Protein AF-A0A0S8HWG0-F1 (afdb_monomer_lite)

Secondary structure (DSSP, 8-state):
---HHHHHHHHHHHHHHHHHHHHHHHHHHHHHHHHHHHHHHHHHHHHHHHH---STTSPSS----EEE---EEEEE--HHHHHHS-TTS-GGGS-EEEEEEEEEEEETTEEEEEEEEEEETTEEEEEEE--HHHHHHHHHHHHHHHHHHHTTS----SPPEEEEEGGGTEEEEEEEETTEEEEEES-GGGGGGT--TT--B-HHHHHHHHHT---

pLDDT: mean 78.38, std 14.25, range [36.72, 95.25]

Foldseek 3Di:
DPDPVVVVVVVVVVVVVVVVVVVVVVVVLVVQQVVQQVVQVVVLLVVCVVVVDHFPAFPNDRDDDKDWDDKAFEKEAELVLLLPDDLPDAVVNRIGGPQKIKTFMDDPRDGRKIWIWHQDPNHIHTDGIGDSPLVVLVVVLVVLVVVCCVVVVADFDDDWHWYAHVVLRWIWTWTDGPPWIWTATSDCVCVVLVHHHSDIDIRNRVSVSSNPPDD

Structure (mmCIF, N/CA/C/O backbone):
data_AF-A0A0S8HWG0-F1
#
_entry.id   AF-A0A0S8HWG0-F1
#
loop_
_atom_site.group_PDB
_atom_site.id
_atom_site.type_symbol
_atom_site.label_atom_id
_atom_site.label_alt_id
_atom_site.label_comp_id
_atom_site.label_asym_id
_atom_site.label_entity_id
_atom_site.label_seq_id
_atom_site.pdbx_PDB_ins_code
_atom_site.Cartn_x
_atom_site.Cartn_y
_atom_site.Cartn_z
_atom_site.occupancy
_atom_site.B_iso_or_equiv
_atom_site.auth_seq_id
_atom_site.auth_comp_id
_atom_site.auth_asym_id
_atom_site.auth_atom_id
_atom_site.pdbx_PDB_model_num
ATOM 1 N N . MET A 1 1 ? -5.002 51.630 20.262 1.00 48.75 1 MET A N 1
ATOM 2 C CA . MET A 1 1 ? -5.997 50.537 20.212 1.00 48.75 1 MET A CA 1
ATOM 3 C C . MET A 1 1 ? -6.066 50.052 18.771 1.00 48.75 1 MET A C 1
ATOM 5 O O . MET A 1 1 ? -6.586 50.782 17.938 1.00 48.75 1 MET A O 1
ATOM 9 N N . LEU A 1 2 ? -5.454 48.908 18.438 1.00 47.50 2 LEU A N 1
ATOM 10 C CA . LEU A 1 2 ? -5.664 48.305 17.117 1.00 47.50 2 LEU A CA 1
ATOM 11 C C . LEU A 1 2 ? -7.123 47.842 17.036 1.00 47.50 2 LEU A C 1
ATOM 13 O O . LEU A 1 2 ? -7.600 47.143 17.928 1.00 47.50 2 LEU A O 1
ATOM 17 N N . SER A 1 3 ? -7.829 48.303 16.005 1.00 57.00 3 SER A N 1
ATOM 18 C CA . SER A 1 3 ? -9.222 47.952 15.735 1.00 57.00 3 SER A CA 1
ATOM 19 C C . SER A 1 3 ? -9.380 46.433 15.624 1.00 57.00 3 SER A C 1
ATOM 21 O O . SER A 1 3 ? -8.566 45.759 14.997 1.00 57.00 3 SER A O 1
ATOM 23 N N . MET A 1 4 ? -10.454 45.886 16.194 1.00 62.75 4 MET A N 1
ATOM 24 C CA . MET A 1 4 ? -10.806 44.462 16.100 1.00 62.75 4 MET A CA 1
ATOM 25 C C . MET A 1 4 ? -10.811 43.951 14.644 1.00 62.75 4 MET A C 1
ATOM 27 O O . MET A 1 4 ? -10.506 42.788 14.389 1.00 62.75 4 MET A O 1
ATOM 31 N N . ALA A 1 5 ? -11.093 44.838 13.682 1.00 58.91 5 ALA A N 1
ATOM 32 C CA . ALA A 1 5 ? -11.091 44.531 12.257 1.00 58.91 5 ALA A CA 1
ATOM 33 C C . ALA A 1 5 ? -9.687 44.230 11.700 1.00 58.91 5 ALA A C 1
ATOM 35 O O . ALA A 1 5 ? -9.540 43.317 10.888 1.00 58.91 5 ALA A O 1
ATOM 36 N N . THR A 1 6 ? -8.638 44.933 12.146 1.00 62.25 6 THR A N 1
ATOM 37 C CA . THR A 1 6 ? -7.267 44.695 11.660 1.00 62.25 6 THR A CA 1
ATOM 38 C C . THR A 1 6 ? -6.718 43.356 12.147 1.00 62.25 6 THR A C 1
ATOM 40 O O . THR A 1 6 ? -6.026 42.670 11.397 1.00 62.25 6 THR A O 1
ATOM 43 N N . THR A 1 7 ? -7.079 42.925 13.357 1.00 67.25 7 THR A N 1
ATOM 44 C CA . THR A 1 7 ? -6.651 41.632 13.914 1.00 67.25 7 THR A CA 1
ATOM 45 C C . THR A 1 7 ? -7.268 40.445 13.164 1.00 67.25 7 THR A C 1
ATOM 47 O O . THR A 1 7 ? -6.583 39.458 12.898 1.00 67.25 7 THR A O 1
ATOM 50 N N . ILE A 1 8 ? -8.543 40.549 12.764 1.00 68.12 8 ILE A N 1
ATOM 51 C CA . ILE A 1 8 ? -9.255 39.495 12.019 1.00 68.12 8 ILE A CA 1
ATOM 52 C C . ILE A 1 8 ? -8.676 39.331 10.606 1.00 68.12 8 ILE A C 1
ATOM 54 O O . ILE A 1 8 ? -8.450 38.207 10.158 1.00 68.12 8 ILE A O 1
ATOM 58 N N . VAL A 1 9 ? -8.372 40.435 9.918 1.00 66.94 9 VAL A N 1
ATOM 59 C CA . VAL A 1 9 ? -7.798 40.399 8.562 1.00 66.94 9 VAL A CA 1
ATOM 60 C C . VAL A 1 9 ? -6.405 39.761 8.561 1.00 66.94 9 VAL A C 1
ATOM 62 O O . VAL A 1 9 ? -6.124 38.908 7.721 1.00 66.94 9 VAL A O 1
ATOM 65 N N . VAL A 1 10 ? -5.554 40.097 9.536 1.00 68.19 10 VAL A N 1
ATOM 66 C CA . VAL A 1 10 ? -4.218 39.491 9.673 1.00 68.19 10 VAL A CA 1
ATOM 67 C C . VAL A 1 10 ? -4.313 37.984 9.937 1.00 68.19 10 VAL A C 1
ATOM 69 O O . VAL A 1 10 ? -3.585 37.213 9.313 1.00 68.19 10 VAL A O 1
ATOM 72 N N . ALA A 1 11 ? -5.243 37.543 10.791 1.00 61.44 11 ALA A N 1
ATOM 73 C CA . ALA A 1 11 ? -5.451 36.123 11.077 1.00 61.44 11 ALA A CA 1
ATOM 74 C C . ALA A 1 11 ? -5.910 35.328 9.840 1.00 61.44 11 ALA A C 1
ATOM 76 O O . ALA A 1 11 ? -5.409 34.229 9.604 1.00 61.44 11 ALA A O 1
ATOM 77 N N . ILE A 1 12 ? -6.809 35.888 9.022 1.00 68.62 12 ILE A N 1
ATOM 78 C CA . ILE A 1 12 ? -7.283 35.254 7.779 1.00 68.62 12 ILE A CA 1
ATOM 79 C C . ILE A 1 12 ? -6.152 35.157 6.745 1.00 68.62 12 ILE A C 1
ATOM 81 O O . ILE A 1 12 ? -5.979 34.106 6.131 1.00 68.62 12 ILE A O 1
ATOM 85 N N . ILE A 1 13 ? -5.343 36.210 6.584 1.00 62.59 13 ILE A N 1
ATOM 86 C CA . ILE A 1 13 ? -4.197 36.209 5.658 1.00 62.59 13 ILE A CA 1
ATOM 87 C C . ILE A 1 13 ? -3.151 35.169 6.082 1.00 62.59 13 ILE A C 1
ATOM 89 O O . ILE A 1 13 ? -2.674 34.405 5.244 1.00 62.59 13 ILE A O 1
ATOM 93 N N . LEU A 1 14 ? -2.837 35.073 7.378 1.00 57.84 14 LEU A N 1
ATOM 94 C CA . LEU A 1 14 ? -1.947 34.037 7.915 1.00 57.84 14 LEU A CA 1
ATOM 95 C C . LEU A 1 14 ? -2.498 32.623 7.679 1.00 57.84 14 LEU A C 1
ATOM 97 O O . LEU A 1 14 ? -1.755 31.748 7.240 1.00 57.84 14 LEU A O 1
ATOM 101 N N . LEU A 1 15 ? -3.797 32.398 7.894 1.00 53.28 15 LEU A N 1
ATOM 102 C CA . LEU A 1 15 ? -4.454 31.112 7.621 1.00 53.28 15 LEU A CA 1
ATOM 103 C C . LEU A 1 15 ? -4.396 30.717 6.138 1.00 53.28 15 LEU A C 1
ATOM 105 O O . LEU A 1 15 ? -4.135 29.552 5.828 1.00 53.28 15 LEU A O 1
ATOM 109 N N . LEU A 1 16 ? -4.600 31.677 5.232 1.00 48.25 16 LEU A N 1
ATOM 110 C CA . LEU A 1 16 ? -4.520 31.469 3.784 1.00 48.25 16 LEU A CA 1
ATOM 111 C C . LEU A 1 16 ?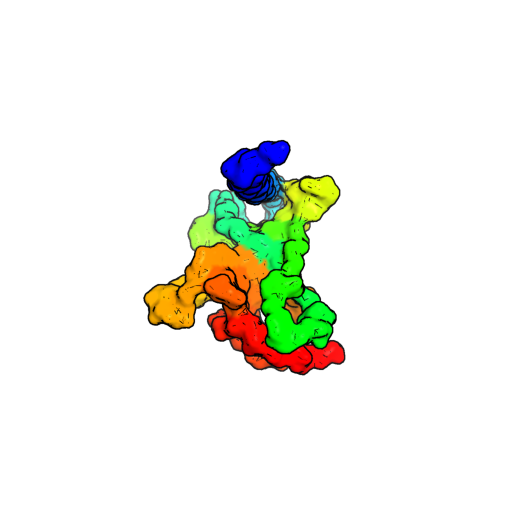 -3.085 31.189 3.319 1.00 48.25 16 LEU A C 1
ATOM 113 O O . LEU A 1 16 ? -2.871 30.303 2.490 1.00 48.25 16 LEU A O 1
ATOM 117 N N . LEU A 1 17 ? -2.096 31.894 3.872 1.00 46.50 17 LEU A N 1
ATOM 118 C CA . LEU A 1 17 ? -0.677 31.676 3.573 1.00 46.50 17 LEU A CA 1
ATOM 119 C C . LEU A 1 17 ? -0.194 30.311 4.073 1.00 46.50 17 LEU A C 1
ATOM 121 O O . LEU A 1 17 ? 0.516 29.614 3.348 1.00 46.50 17 LEU A O 1
ATOM 125 N N . VAL A 1 18 ? -0.618 29.888 5.268 1.00 53.41 18 VAL A N 1
ATOM 126 C CA . VAL A 1 18 ? -0.305 28.556 5.811 1.00 53.41 18 VAL A CA 1
ATOM 127 C C . VAL A 1 18 ? -0.946 27.456 4.964 1.00 53.41 18 VAL A C 1
ATOM 129 O O . VAL A 1 18 ? -0.258 26.506 4.595 1.00 53.41 18 VAL A O 1
ATOM 132 N N . HIS A 1 19 ? -2.219 27.600 4.579 1.00 42.72 19 HIS A N 1
ATOM 133 C CA . HIS A 1 19 ? -2.874 26.644 3.678 1.00 42.72 19 HIS A CA 1
ATOM 134 C C . HIS A 1 19 ? -2.170 26.556 2.324 1.00 42.72 19 HIS A C 1
ATOM 136 O O . HIS A 1 19 ? -1.878 25.460 1.856 1.00 42.72 19 HIS A O 1
ATOM 142 N N . SER A 1 20 ? -1.841 27.696 1.716 1.00 36.72 20 SER A N 1
ATOM 143 C CA . SER A 1 20 ? -1.195 27.734 0.399 1.00 36.72 20 SER A CA 1
ATOM 144 C C . SER A 1 20 ? 0.207 27.121 0.432 1.00 36.72 20 SER A C 1
ATOM 146 O O . SER A 1 20 ? 0.580 26.394 -0.487 1.00 36.72 20 SER A O 1
ATOM 148 N N . SER A 1 21 ? 0.955 27.348 1.517 1.00 38.16 21 SER A N 1
ATOM 149 C CA . SER A 1 21 ? 2.289 26.771 1.746 1.00 38.16 21 SER A CA 1
ATOM 150 C C . SER A 1 21 ? 2.235 25.258 1.983 1.00 38.16 21 SER A C 1
ATOM 152 O O . SER A 1 21 ? 3.083 24.518 1.490 1.00 38.16 21 SER A O 1
ATOM 154 N N . MET A 1 22 ? 1.220 24.775 2.708 1.00 38.41 22 MET A N 1
ATOM 155 C CA . MET A 1 22 ? 1.008 23.337 2.905 1.00 38.41 22 MET A CA 1
ATOM 156 C C . MET A 1 22 ? 0.583 22.636 1.613 1.00 38.41 22 MET A C 1
ATOM 158 O O . MET A 1 22 ? 1.098 21.560 1.314 1.00 38.41 22 MET A O 1
ATOM 162 N N . LEU A 1 23 ? -0.302 23.251 0.821 1.00 42.03 23 LEU A N 1
ATOM 163 C CA . LEU A 1 23 ? -0.700 22.722 -0.484 1.00 42.03 23 LEU A CA 1
ATOM 164 C C . LEU A 1 23 ? 0.487 22.656 -1.451 1.00 42.03 23 LEU A C 1
ATOM 166 O O . LEU A 1 23 ? 0.713 21.600 -2.037 1.00 42.03 23 LEU A O 1
ATOM 170 N N . THR A 1 24 ? 1.281 23.728 -1.559 1.00 43.25 24 THR A N 1
ATOM 171 C CA . THR A 1 24 ? 2.472 23.751 -2.429 1.00 43.25 24 THR A CA 1
ATOM 172 C C . THR A 1 24 ? 3.517 22.723 -2.004 1.00 43.25 24 THR A C 1
ATOM 174 O O . THR A 1 24 ? 3.967 21.951 -2.846 1.00 43.25 24 THR A O 1
ATOM 177 N N . ALA A 1 25 ? 3.844 22.624 -0.711 1.00 48.44 25 ALA A N 1
ATOM 178 C CA . ALA A 1 25 ? 4.802 21.633 -0.211 1.00 48.44 25 ALA A CA 1
ATOM 179 C C . ALA A 1 25 ? 4.367 20.182 -0.486 1.00 48.44 25 ALA A C 1
ATOM 181 O O . ALA A 1 25 ? 5.204 19.312 -0.737 1.00 48.44 25 ALA A O 1
ATOM 182 N N . GLN A 1 26 ? 3.061 19.908 -0.455 1.00 52.12 26 GLN A N 1
ATOM 183 C CA . GLN A 1 26 ? 2.523 18.570 -0.675 1.00 52.12 26 GLN A CA 1
ATOM 184 C C . GLN A 1 26 ? 2.492 18.177 -2.161 1.00 52.12 26 GLN A C 1
ATOM 186 O O . GLN A 1 26 ? 2.745 17.011 -2.467 1.00 52.12 26 GLN A O 1
ATOM 191 N N . THR A 1 27 ? 2.277 19.131 -3.077 1.00 57.56 27 THR A N 1
ATOM 192 C CA . THR A 1 27 ? 2.475 18.923 -4.526 1.00 57.56 27 THR A CA 1
ATOM 193 C C . THR A 1 27 ? 3.942 18.669 -4.875 1.00 57.56 27 THR A C 1
ATOM 195 O O . THR A 1 27 ? 4.235 17.679 -5.538 1.00 57.56 27 THR A O 1
ATOM 198 N N . THR A 1 28 ? 4.885 19.446 -4.329 1.00 61.97 28 THR A N 1
ATOM 199 C CA . THR A 1 28 ? 6.317 19.290 -4.644 1.00 61.97 28 THR A CA 1
ATOM 200 C C . THR A 1 28 ? 6.864 17.921 -4.232 1.00 61.97 28 THR A C 1
ATOM 202 O O . THR A 1 28 ? 7.640 17.314 -4.963 1.00 61.97 28 THR A O 1
ATOM 205 N N . ILE A 1 29 ? 6.436 17.381 -3.084 1.00 65.00 29 ILE A N 1
ATOM 206 C CA . ILE A 1 29 ? 6.888 16.060 -2.614 1.00 65.00 29 ILE A CA 1
ATOM 207 C C . ILE A 1 29 ? 6.396 14.930 -3.530 1.00 65.00 29 ILE A C 1
ATOM 209 O O . ILE A 1 29 ? 7.128 13.962 -3.748 1.00 65.00 29 ILE A O 1
ATOM 213 N N . ALA A 1 30 ? 5.166 15.031 -4.040 1.00 69.44 30 ALA A N 1
ATOM 214 C CA . ALA A 1 30 ? 4.614 14.036 -4.954 1.00 69.44 30 ALA A CA 1
ATOM 215 C C . ALA A 1 30 ? 5.355 14.055 -6.300 1.00 69.44 30 ALA A C 1
ATOM 217 O O . ALA A 1 30 ? 5.706 12.990 -6.810 1.00 69.44 30 ALA A O 1
ATOM 218 N N . ASP A 1 31 ? 5.669 15.248 -6.806 1.00 81.88 31 ASP A N 1
ATOM 219 C CA . ASP A 1 31 ? 6.395 15.438 -8.063 1.00 81.88 31 ASP A CA 1
ATOM 220 C C . ASP A 1 31 ? 7.856 14.975 -7.956 1.00 81.88 31 ASP A C 1
ATOM 222 O O . ASP A 1 31 ? 8.344 14.246 -8.819 1.00 81.88 31 ASP A O 1
ATOM 226 N N . GLU A 1 32 ? 8.551 15.299 -6.859 1.00 86.25 32 GLU A N 1
ATOM 227 C CA . GLU A 1 32 ? 9.924 14.833 -6.615 1.00 86.25 32 GLU A CA 1
ATOM 228 C C . GLU A 1 32 ? 10.011 13.305 -6.514 1.00 86.25 32 GLU A C 1
ATOM 230 O O . GLU A 1 32 ? 10.940 12.684 -7.040 1.00 86.25 32 GLU A O 1
ATOM 235 N N . ALA A 1 33 ? 9.054 12.682 -5.824 1.00 86.81 33 ALA A N 1
ATOM 236 C CA . ALA A 1 33 ? 9.020 11.235 -5.684 1.00 86.81 33 ALA A CA 1
ATOM 237 C C . ALA A 1 33 ? 8.640 10.537 -6.997 1.00 86.81 33 ALA A C 1
ATOM 239 O O . ALA A 1 33 ? 9.193 9.475 -7.286 1.00 86.81 33 ALA A O 1
ATOM 240 N N . MET A 1 34 ? 7.748 11.133 -7.799 1.00 90.19 34 MET A N 1
ATOM 241 C CA . MET A 1 34 ? 7.421 10.656 -9.146 1.00 90.19 34 MET A CA 1
ATOM 242 C C . MET A 1 34 ? 8.644 10.726 -10.060 1.00 90.19 34 MET A C 1
ATOM 244 O O . MET A 1 34 ? 9.012 9.728 -10.671 1.00 90.19 34 MET A O 1
ATOM 248 N N . HIS A 1 35 ? 9.348 11.857 -10.073 1.00 91.25 35 HIS A N 1
ATOM 249 C CA . HIS A 1 35 ? 10.562 12.018 -10.866 1.00 91.25 35 HIS A CA 1
ATOM 250 C C . HIS A 1 35 ? 11.651 11.005 -10.469 1.00 91.25 35 HIS A C 1
ATOM 252 O O . HIS A 1 35 ? 12.269 10.358 -11.317 1.00 91.25 35 HIS A O 1
ATOM 258 N N . ALA A 1 36 ? 11.851 10.789 -9.164 1.00 92.75 36 ALA A N 1
ATOM 259 C CA . ALA A 1 36 ? 12.757 9.752 -8.676 1.00 92.75 36 ALA A CA 1
ATOM 260 C C . ALA A 1 36 ? 12.312 8.337 -9.093 1.00 92.75 36 ALA A C 1
ATOM 262 O O . ALA A 1 36 ? 13.165 7.481 -9.344 1.00 92.75 36 ALA A O 1
ATOM 263 N N . ALA A 1 37 ? 11.001 8.088 -9.175 1.00 93.19 37 ALA A N 1
ATOM 264 C CA . ALA A 1 37 ? 10.445 6.825 -9.642 1.00 93.19 37 ALA A CA 1
ATOM 265 C C . ALA A 1 37 ? 10.714 6.587 -11.128 1.00 93.19 37 ALA A C 1
ATOM 267 O O . ALA A 1 37 ? 11.134 5.492 -11.492 1.00 93.19 37 ALA A O 1
ATOM 268 N N . GLU A 1 38 ? 10.540 7.601 -11.973 1.00 93.62 38 GLU A N 1
ATOM 269 C CA . GLU A 1 38 ? 10.827 7.525 -13.410 1.00 93.62 38 GLU A CA 1
ATOM 270 C C . GLU A 1 38 ? 12.305 7.214 -13.669 1.00 93.62 38 GLU A C 1
ATOM 272 O O . GLU A 1 38 ? 12.626 6.294 -14.425 1.00 93.62 38 GLU A O 1
ATOM 277 N N . ILE A 1 39 ? 13.211 7.915 -12.976 1.00 92.06 39 ILE A N 1
ATOM 278 C CA . ILE A 1 39 ? 14.658 7.665 -13.064 1.00 92.06 39 ILE A CA 1
ATOM 279 C C . ILE A 1 39 ? 14.989 6.238 -12.614 1.00 92.06 39 ILE A C 1
ATOM 281 O O . ILE A 1 39 ? 15.730 5.526 -13.295 1.00 92.06 39 ILE A O 1
ATOM 285 N N . ALA A 1 40 ? 14.449 5.808 -11.469 1.00 91.31 40 ALA A N 1
ATOM 286 C CA . ALA A 1 40 ? 14.693 4.467 -10.948 1.00 91.31 40 ALA A CA 1
ATOM 287 C C . ALA A 1 40 ? 14.162 3.392 -11.906 1.00 91.31 40 ALA A C 1
ATOM 289 O O . ALA A 1 40 ? 14.868 2.426 -12.191 1.00 91.31 40 ALA A O 1
ATOM 290 N N . LEU A 1 41 ? 12.957 3.574 -12.450 1.00 90.69 41 LEU A N 1
ATOM 291 C CA . LEU A 1 41 ? 12.360 2.655 -13.413 1.00 90.69 41 LEU A CA 1
ATOM 292 C C . LEU A 1 41 ? 13.220 2.532 -14.674 1.00 90.69 41 LEU A C 1
ATOM 294 O O . LEU A 1 41 ? 13.530 1.416 -15.088 1.00 90.69 41 LEU A O 1
ATOM 298 N N . ALA A 1 42 ? 13.662 3.656 -15.244 1.00 89.06 42 ALA A N 1
ATOM 299 C CA . ALA A 1 42 ? 14.542 3.667 -16.411 1.00 89.06 42 ALA A CA 1
ATOM 300 C C . ALA A 1 42 ? 15.862 2.928 -16.139 1.00 89.06 42 ALA A C 1
ATOM 302 O O . ALA A 1 42 ? 16.315 2.131 -16.966 1.00 89.06 42 ALA A O 1
ATOM 303 N N . TYR A 1 43 ? 16.449 3.135 -14.956 1.00 87.75 43 TYR A N 1
ATOM 304 C CA . TYR A 1 43 ? 17.647 2.418 -14.524 1.00 87.75 43 TYR A CA 1
ATOM 305 C C . TYR A 1 43 ? 17.414 0.903 -14.432 1.00 87.75 43 TYR A C 1
ATOM 307 O O . TYR A 1 43 ? 18.190 0.130 -14.996 1.00 87.75 43 TYR A O 1
ATOM 315 N N . TYR A 1 44 ? 16.330 0.458 -13.790 1.00 84.75 44 TYR A N 1
ATOM 316 C CA . TYR A 1 44 ? 16.024 -0.971 -13.660 1.00 84.75 44 TYR A CA 1
ATOM 317 C C . TYR A 1 44 ? 15.685 -1.634 -14.998 1.00 84.75 44 TYR A C 1
ATOM 319 O O . TYR A 1 44 ? 16.083 -2.777 -15.229 1.00 84.75 44 TYR A O 1
ATOM 327 N N . VAL A 1 45 ? 15.009 -0.926 -15.908 1.00 83.88 45 VAL A N 1
ATOM 328 C CA . VAL A 1 45 ? 14.767 -1.392 -17.286 1.00 83.88 45 VAL A CA 1
ATOM 329 C C . VAL A 1 45 ? 16.075 -1.620 -18.013 1.00 83.88 45 VAL A C 1
ATOM 331 O O . VAL A 1 45 ? 16.262 -2.678 -18.614 1.00 83.88 45 VAL A O 1
ATOM 334 N N . LYS A 1 46 ? 16.976 -0.636 -17.956 1.00 84.06 46 LYS A N 1
ATOM 335 C CA . LYS A 1 46 ? 18.294 -0.728 -18.579 1.00 84.06 46 LYS A CA 1
ATOM 336 C C . LYS A 1 46 ? 19.066 -1.923 -18.019 1.00 84.06 46 LYS A C 1
ATOM 338 O O . LYS A 1 46 ? 19.493 -2.773 -18.792 1.00 84.06 46 LYS A O 1
ATOM 343 N N . LEU A 1 47 ? 19.132 -2.048 -16.692 1.00 81.81 47 LEU A N 1
ATOM 344 C CA . LEU A 1 47 ? 19.813 -3.156 -16.021 1.00 81.81 47 LEU A CA 1
ATOM 345 C C . LEU A 1 47 ? 19.222 -4.522 -16.405 1.00 81.81 47 LEU A C 1
ATOM 347 O O . LEU A 1 47 ? 19.966 -5.456 -16.685 1.00 81.81 47 LEU A O 1
ATOM 351 N N . THR A 1 48 ? 17.893 -4.644 -16.464 1.00 77.00 48 THR A N 1
ATOM 352 C CA . THR A 1 48 ? 17.216 -5.895 -16.855 1.00 77.00 48 THR A CA 1
ATOM 353 C C . THR A 1 48 ? 17.515 -6.259 -18.312 1.00 77.00 48 THR A C 1
ATOM 355 O O . THR A 1 48 ? 17.735 -7.428 -18.618 1.00 77.00 48 THR A O 1
ATOM 358 N N . LYS A 1 49 ? 17.558 -5.270 -19.217 1.00 78.06 49 LYS A N 1
ATOM 359 C CA . LYS A 1 49 ? 17.913 -5.477 -20.632 1.00 78.06 49 LYS A CA 1
ATOM 360 C C . LYS A 1 49 ? 19.377 -5.889 -20.809 1.00 78.06 49 LYS A C 1
ATOM 362 O O . LYS A 1 49 ? 19.654 -6.753 -21.630 1.00 78.06 49 LYS A O 1
ATOM 367 N N . GLU A 1 50 ? 20.291 -5.294 -20.044 1.00 80.88 50 GLU A N 1
ATOM 368 C CA . GLU A 1 50 ? 21.734 -5.569 -20.126 1.00 80.88 50 GLU A CA 1
ATOM 369 C C . GLU A 1 50 ? 22.123 -6.904 -19.482 1.00 80.88 50 GLU A C 1
ATOM 371 O O . GLU A 1 50 ? 22.984 -7.611 -19.997 1.00 80.88 50 GLU A O 1
ATOM 376 N N . THR A 1 51 ? 21.491 -7.263 -18.363 1.00 75.44 51 THR A N 1
ATOM 377 C CA . THR A 1 51 ? 21.849 -8.467 -17.590 1.00 75.44 51 THR A CA 1
ATOM 378 C C . THR A 1 51 ? 20.989 -9.683 -17.923 1.00 75.44 51 THR A C 1
ATOM 380 O O . THR A 1 51 ? 21.340 -10.800 -17.552 1.00 75.44 51 THR A O 1
ATOM 383 N N . GLY A 1 52 ? 19.833 -9.491 -18.568 1.00 62.12 52 GLY A N 1
ATOM 384 C CA . GLY A 1 52 ? 18.855 -10.549 -18.833 1.00 62.12 52 GLY A CA 1
ATOM 385 C C . GLY A 1 52 ? 18.205 -11.141 -17.575 1.00 62.12 52 GLY A C 1
ATOM 386 O O . GLY A 1 52 ? 17.346 -12.014 -17.693 1.00 62.12 52 GLY A O 1
ATOM 387 N N . MET A 1 53 ? 18.586 -10.683 -16.377 1.00 60.38 53 MET A N 1
ATOM 388 C CA . MET A 1 53 ? 18.012 -11.124 -15.113 1.00 60.38 53 MET A CA 1
ATOM 389 C C . MET A 1 53 ? 16.788 -10.259 -14.804 1.00 60.38 53 MET A C 1
ATOM 391 O O . MET A 1 53 ? 16.934 -9.063 -14.543 1.00 60.38 53 MET A O 1
ATOM 395 N N . PRO A 1 54 ? 15.571 -10.832 -14.806 1.00 61.81 54 PRO A N 1
ATOM 396 C CA . PRO A 1 54 ? 14.410 -10.131 -14.291 1.00 61.81 54 PRO A CA 1
ATOM 397 C C . PRO A 1 54 ? 14.663 -9.822 -12.815 1.00 61.81 54 PRO A C 1
ATOM 399 O O . PRO A 1 54 ? 15.159 -10.684 -12.084 1.00 61.81 54 PRO A O 1
ATOM 402 N N . ALA A 1 55 ? 14.287 -8.630 -12.351 1.00 59.09 55 ALA A N 1
ATOM 403 C CA . ALA A 1 55 ? 14.237 -8.362 -10.917 1.00 59.09 55 ALA A CA 1
ATOM 404 C C . ALA A 1 55 ? 13.431 -9.478 -10.231 1.00 59.09 55 ALA A C 1
ATOM 406 O O . ALA A 1 55 ? 12.386 -9.870 -10.766 1.00 59.09 55 ALA A O 1
ATOM 407 N N . GLU A 1 56 ? 13.933 -10.036 -9.122 1.00 48.22 56 GLU A N 1
ATOM 408 C CA . GLU A 1 56 ? 13.374 -11.235 -8.481 1.00 48.22 56 GLU A CA 1
ATOM 409 C C . GLU A 1 56 ? 11.834 -11.213 -8.483 1.00 48.22 56 GLU A C 1
ATOM 411 O O . GLU A 1 56 ? 11.201 -10.255 -8.042 1.00 48.22 56 GLU A O 1
ATOM 416 N N . GLN A 1 57 ? 11.215 -12.273 -9.018 1.00 49.91 57 GLN A N 1
ATOM 417 C CA . GLN A 1 57 ? 9.754 -12.455 -9.098 1.00 49.91 57 GLN A CA 1
ATOM 418 C C . GLN A 1 57 ? 8.972 -11.499 -10.033 1.00 49.91 57 GLN A C 1
ATOM 420 O O . GLN A 1 57 ? 7.736 -11.457 -9.960 1.00 49.91 57 GLN A O 1
ATOM 425 N N . SER A 1 58 ? 9.631 -10.758 -10.929 1.00 53.12 58 SER A N 1
ATOM 426 C CA . SER A 1 58 ? 8.963 -10.207 -12.123 1.00 53.12 58 SER A CA 1
ATOM 427 C C . SER A 1 58 ? 8.598 -11.340 -13.097 1.00 53.12 58 SER A C 1
ATOM 429 O O . SER A 1 58 ? 9.216 -12.412 -13.081 1.00 53.12 58 SER A O 1
ATOM 431 N N . LYS A 1 59 ? 7.533 -11.176 -13.900 1.00 53.62 59 LYS A N 1
ATOM 432 C CA . LYS A 1 59 ? 7.156 -12.212 -14.884 1.00 53.62 59 LYS A CA 1
ATOM 433 C C . LYS A 1 59 ? 8.346 -12.445 -15.826 1.00 53.62 59 LYS A C 1
ATOM 435 O O . LYS A 1 59 ? 8.877 -11.485 -16.380 1.00 53.62 59 LYS A O 1
ATOM 440 N N . LYS A 1 60 ? 8.736 -13.716 -16.013 1.00 52.03 60 LYS A N 1
ATOM 441 C CA . LYS A 1 60 ? 9.716 -14.119 -17.034 1.00 52.03 60 LYS A CA 1
ATOM 442 C C . LYS A 1 60 ? 9.213 -13.642 -18.401 1.00 52.03 60 LYS A C 1
ATOM 444 O O . LYS A 1 60 ? 8.116 -14.023 -18.801 1.00 52.03 60 LYS A O 1
ATOM 449 N N . GLY A 1 61 ? 9.993 -12.816 -19.091 1.00 53.41 61 GLY A N 1
ATOM 450 C CA . GLY A 1 61 ? 9.640 -12.269 -20.399 1.00 53.41 61 GLY A CA 1
ATOM 451 C C . GLY A 1 61 ? 10.524 -11.086 -20.783 1.00 53.41 61 GLY A C 1
ATOM 452 O O . GLY A 1 61 ? 11.221 -10.526 -19.937 1.00 53.41 61 GLY A O 1
ATOM 453 N N . ALA A 1 62 ? 10.509 -10.720 -22.064 1.00 56.88 62 ALA A N 1
ATOM 454 C CA . ALA A 1 62 ? 11.188 -9.523 -22.542 1.00 56.88 62 ALA A CA 1
ATOM 455 C C . ALA A 1 62 ? 10.582 -8.264 -21.896 1.00 56.88 62 ALA A C 1
ATOM 457 O O . ALA A 1 62 ? 9.370 -8.173 -21.688 1.00 56.88 62 ALA A O 1
ATOM 458 N N . VAL A 1 63 ? 11.421 -7.271 -21.599 1.00 62.53 63 VAL A N 1
ATOM 459 C CA . VAL A 1 63 ? 10.954 -5.964 -21.125 1.00 62.53 63 VAL A CA 1
ATOM 460 C C . VAL A 1 63 ? 10.327 -5.202 -22.302 1.00 62.53 63 VAL A C 1
ATOM 462 O O . VAL A 1 63 ? 11.043 -4.561 -23.068 1.00 62.53 63 VAL A O 1
ATOM 465 N N . GLY A 1 64 ? 9.005 -5.315 -22.465 1.00 67.81 64 GLY A N 1
ATOM 466 C CA . GLY A 1 64 ? 8.172 -4.448 -23.312 1.00 67.81 64 GLY A CA 1
ATOM 467 C C . GLY A 1 64 ? 7.869 -3.091 -22.663 1.00 67.81 64 GLY A C 1
ATOM 468 O O . GLY A 1 64 ? 8.548 -2.699 -21.714 1.00 67.81 64 GLY A O 1
ATOM 469 N N . ASP A 1 65 ? 6.837 -2.395 -23.144 1.00 79.12 65 ASP A N 1
ATOM 470 C CA . ASP A 1 65 ? 6.441 -1.080 -22.626 1.00 79.12 65 ASP A CA 1
ATOM 471 C C . ASP A 1 65 ? 5.945 -1.187 -21.183 1.00 79.12 65 ASP A C 1
ATOM 473 O O . ASP A 1 65 ? 4.910 -1.801 -20.903 1.00 79.12 65 ASP A O 1
ATOM 477 N N . ILE A 1 66 ? 6.706 -0.599 -20.257 1.00 85.62 66 ILE A N 1
ATOM 478 C CA . ILE A 1 66 ? 6.356 -0.568 -18.840 1.00 85.62 66 ILE A CA 1
ATOM 479 C C . ILE A 1 66 ? 5.988 0.837 -18.380 1.00 85.62 66 ILE A C 1
ATOM 481 O O . ILE A 1 66 ? 6.551 1.825 -18.847 1.00 85.62 66 ILE A O 1
ATOM 485 N N . GLN A 1 67 ? 5.048 0.921 -17.441 1.00 90.00 67 GLN A N 1
ATOM 486 C CA . GLN A 1 67 ? 4.503 2.186 -16.954 1.00 90.00 67 GLN A CA 1
ATOM 487 C C . GLN A 1 67 ? 4.346 2.170 -15.433 1.00 90.00 67 GLN A C 1
ATOM 489 O O . GLN A 1 67 ? 3.971 1.153 -14.840 1.00 90.00 67 GLN A O 1
ATOM 494 N N . LEU A 1 68 ? 4.613 3.312 -14.795 1.00 91.12 68 LEU A N 1
ATOM 495 C CA . LEU A 1 68 ? 4.271 3.522 -13.390 1.00 91.12 68 LEU A CA 1
ATOM 496 C C . LEU A 1 68 ? 2.754 3.647 -13.261 1.00 91.12 68 LEU A C 1
ATOM 498 O O . LEU A 1 68 ? 2.115 4.436 -13.953 1.00 91.12 68 LEU A O 1
ATOM 502 N N . GLY A 1 69 ? 2.168 2.867 -12.361 1.00 89.38 69 GLY A N 1
ATOM 503 C CA . GLY A 1 69 ? 0.787 3.054 -11.950 1.00 89.38 69 GLY A CA 1
ATOM 504 C C . GLY A 1 69 ? 0.654 4.122 -10.865 1.00 89.38 69 GLY A C 1
ATOM 505 O O . GLY A 1 69 ? 1.607 4.808 -10.498 1.00 89.38 69 GLY A O 1
ATOM 506 N N . LYS A 1 70 ? -0.557 4.231 -10.309 1.00 86.75 70 LYS A N 1
ATOM 507 C CA . LYS A 1 70 ? -0.866 5.182 -9.233 1.00 86.75 70 LYS A CA 1
ATOM 508 C C . LYS A 1 70 ? 0.098 5.005 -8.037 1.00 86.75 70 LYS A C 1
ATOM 510 O O . LYS A 1 70 ? 0.225 3.874 -7.564 1.00 86.75 70 LYS A O 1
ATOM 515 N N . PRO A 1 71 ? 0.708 6.083 -7.507 1.00 88.81 71 PRO A N 1
ATOM 516 C CA . PRO A 1 71 ? 1.527 6.016 -6.301 1.00 88.81 71 PRO A CA 1
ATOM 517 C C . PRO A 1 71 ? 0.690 5.738 -5.052 1.00 88.81 71 PRO A C 1
ATOM 519 O O . PRO A 1 71 ? -0.420 6.255 -4.898 1.00 88.81 71 PRO A O 1
ATOM 522 N N . TYR A 1 72 ? 1.274 4.993 -4.118 1.00 88.25 72 TYR A N 1
ATOM 523 C CA . TYR A 1 72 ? 0.729 4.753 -2.789 1.00 88.25 72 TYR A CA 1
ATOM 524 C C . TYR A 1 72 ? 1.725 5.215 -1.734 1.00 88.25 72 TYR A C 1
ATOM 526 O O . TYR A 1 72 ? 2.869 4.757 -1.692 1.00 88.25 72 TYR A O 1
ATOM 534 N N . LYS A 1 73 ? 1.274 6.098 -0.843 1.00 90.19 73 LYS A N 1
ATOM 535 C CA . LYS A 1 73 ? 2.041 6.446 0.351 1.00 90.19 73 LYS A CA 1
ATOM 536 C C . LYS A 1 73 ? 2.037 5.259 1.308 1.00 90.19 73 LYS A C 1
ATOM 538 O O . LYS A 1 73 ? 0.978 4.685 1.571 1.00 90.19 73 LYS A O 1
ATOM 543 N N . VAL A 1 74 ? 3.209 4.914 1.832 1.00 91.50 74 VAL A N 1
ATOM 544 C CA . VAL A 1 74 ? 3.339 3.889 2.866 1.00 91.50 74 VAL A CA 1
ATOM 545 C C . VAL A 1 74 ? 3.349 4.558 4.234 1.00 91.50 74 VAL A C 1
ATOM 547 O O . VAL A 1 74 ? 4.175 5.425 4.521 1.00 91.50 74 VAL A O 1
ATOM 550 N N . LEU A 1 75 ? 2.422 4.136 5.079 1.00 92.81 75 LEU A N 1
ATOM 551 C CA . LEU A 1 75 ? 2.323 4.492 6.484 1.00 92.81 75 LEU A CA 1
ATOM 552 C C . LEU A 1 75 ? 2.744 3.295 7.331 1.00 92.81 75 LEU A C 1
ATOM 554 O O . LEU A 1 75 ? 2.679 2.148 6.882 1.00 92.81 75 LEU A O 1
ATOM 558 N N . THR A 1 76 ? 3.157 3.550 8.563 1.00 93.25 76 THR A N 1
ATOM 559 C CA . THR A 1 76 ? 3.498 2.504 9.526 1.00 93.25 76 THR A CA 1
ATOM 560 C C . THR A 1 76 ? 2.696 2.677 10.806 1.00 93.25 76 THR A C 1
ATOM 562 O O . THR A 1 76 ? 2.417 3.799 11.214 1.00 93.25 76 THR A O 1
ATOM 565 N N . LEU A 1 77 ? 2.341 1.561 11.430 1.00 91.62 77 LEU A N 1
ATOM 566 C CA . LEU A 1 77 ? 1.749 1.498 12.761 1.00 91.62 77 LEU A CA 1
ATOM 567 C C . LEU A 1 77 ? 2.555 0.504 13.587 1.00 91.62 77 LEU A C 1
ATOM 569 O O . LEU A 1 77 ? 2.694 -0.646 13.164 1.00 91.62 77 LEU A O 1
ATOM 573 N N . SER A 1 78 ? 3.057 0.933 14.743 1.00 90.38 78 SER A N 1
ATOM 574 C CA . SER A 1 78 ? 3.685 0.017 15.689 1.00 90.38 78 SER A CA 1
ATOM 575 C C . SER A 1 78 ? 2.646 -0.665 16.575 1.00 90.38 78 SER A C 1
ATOM 577 O O . SER A 1 78 ? 1.685 -0.045 17.040 1.00 90.38 78 SER A O 1
ATOM 579 N N . LEU A 1 79 ? 2.874 -1.944 16.877 1.00 87.56 79 LEU A N 1
ATOM 580 C CA . LEU A 1 79 ? 2.098 -2.654 17.896 1.00 87.56 79 LEU A CA 1
ATOM 581 C C . LEU A 1 79 ? 2.307 -2.081 19.299 1.00 87.56 79 LEU A C 1
ATOM 583 O O . LEU A 1 79 ? 1.420 -2.199 20.138 1.00 87.56 79 LEU A O 1
ATOM 587 N N . GLU A 1 80 ? 3.460 -1.472 19.570 1.00 87.75 80 GLU A N 1
ATOM 588 C CA . GLU A 1 80 ? 3.742 -0.824 20.854 1.00 87.75 80 GLU A CA 1
ATOM 589 C C . GLU A 1 80 ? 2.863 0.402 21.092 1.00 87.75 80 GLU A C 1
ATOM 591 O O . GLU A 1 80 ? 2.226 0.546 22.137 1.00 87.75 80 GLU A O 1
ATOM 596 N N . GLU A 1 81 ? 2.781 1.259 20.080 1.00 88.31 81 GLU A N 1
ATOM 597 C CA . GLU A 1 81 ? 1.944 2.456 20.102 1.00 88.31 81 GLU A CA 1
ATOM 598 C C . GLU A 1 81 ? 0.469 2.069 20.167 1.00 88.31 81 GLU A C 1
ATOM 600 O O . GLU A 1 81 ? -0.313 2.676 20.894 1.00 88.31 81 GLU A O 1
ATOM 605 N N . LEU A 1 82 ? 0.090 0.995 19.470 1.00 85.75 82 LEU A N 1
ATOM 606 C CA . LEU A 1 82 ? -1.260 0.458 19.554 1.00 85.75 82 LEU A CA 1
ATOM 607 C C . LEU A 1 82 ? -1.601 -0.070 20.954 1.00 85.75 82 LEU A C 1
ATOM 609 O O . LEU A 1 82 ? -2.734 0.101 21.397 1.00 85.75 82 LEU A O 1
ATOM 613 N N . ALA A 1 83 ? -0.648 -0.713 21.634 1.00 83.31 83 ALA A N 1
ATOM 614 C CA . ALA A 1 83 ? -0.845 -1.289 22.964 1.00 83.31 83 ALA A CA 1
ATOM 615 C C . ALA A 1 83 ? -0.949 -0.224 24.066 1.00 83.31 83 ALA A C 1
ATOM 617 O O . ALA A 1 83 ? -1.649 -0.429 25.054 1.00 83.31 83 ALA A O 1
ATOM 618 N N . THR A 1 84 ? -0.263 0.906 23.896 1.00 85.44 84 THR A N 1
ATOM 619 C CA . THR A 1 84 ? -0.290 2.036 24.839 1.00 85.44 84 THR A CA 1
ATOM 620 C C . THR A 1 84 ? -1.402 3.045 24.535 1.00 85.44 84 THR A C 1
ATOM 622 O O . THR A 1 84 ? -1.763 3.844 25.400 1.00 85.44 84 THR A O 1
ATOM 625 N N . ALA A 1 85 ? -1.988 2.998 23.334 1.00 82.69 85 ALA A N 1
ATOM 626 C CA . ALA A 1 85 ? -3.112 3.841 22.949 1.00 82.69 85 ALA A CA 1
ATOM 627 C C . ALA A 1 85 ? -4.369 3.537 23.780 1.00 82.69 85 ALA A C 1
ATOM 629 O O . ALA A 1 85 ? -4.773 2.385 23.954 1.00 82.69 85 ALA A O 1
ATOM 630 N N . THR A 1 86 ? -5.057 4.586 24.229 1.00 81.38 86 THR A N 1
ATOM 631 C CA . THR A 1 86 ? -6.349 4.427 24.899 1.00 81.38 86 THR A CA 1
ATOM 632 C C . THR A 1 86 ? -7.428 4.026 23.889 1.00 81.38 86 THR A C 1
ATOM 634 O O . THR A 1 86 ? -7.277 4.161 22.669 1.00 81.38 86 THR A O 1
ATOM 637 N N . ILE A 1 87 ? -8.575 3.560 24.392 1.00 72.19 87 ILE A N 1
ATOM 638 C CA . ILE A 1 87 ? -9.704 3.166 23.536 1.00 72.19 87 ILE A CA 1
ATOM 639 C C . ILE A 1 87 ? -10.287 4.337 22.725 1.00 72.19 87 ILE A C 1
ATOM 641 O O . ILE A 1 87 ? -10.975 4.114 21.729 1.00 72.19 87 ILE A O 1
ATOM 645 N N . THR A 1 88 ? -10.016 5.578 23.143 1.00 79.06 88 THR A N 1
ATOM 646 C CA . THR A 1 88 ? -10.473 6.802 22.476 1.00 79.06 88 THR A CA 1
ATOM 647 C C . THR A 1 88 ? -9.478 7.346 21.455 1.00 79.06 88 THR A C 1
ATOM 649 O O . THR A 1 88 ? -9.886 8.129 20.601 1.00 79.06 88 THR A O 1
ATOM 652 N N . THR A 1 89 ? -8.207 6.932 21.491 1.00 82.81 89 THR A N 1
ATOM 653 C CA . THR A 1 89 ? -7.209 7.326 20.486 1.00 82.81 89 THR A CA 1
ATOM 654 C C . THR A 1 89 ? -7.657 6.848 19.103 1.00 82.81 89 THR A C 1
ATOM 656 O O . THR A 1 89 ? -8.017 5.677 18.942 1.00 82.81 89 THR A O 1
ATOM 659 N N . SER A 1 90 ? -7.614 7.696 18.077 1.00 80.50 90 SER A N 1
ATOM 660 C CA . SER A 1 90 ? -7.856 7.250 16.699 1.00 80.50 90 SER A CA 1
ATOM 661 C C . SER A 1 90 ? -6.621 6.522 16.160 1.00 80.50 90 SER A C 1
ATOM 663 O O . SER A 1 90 ? -5.502 6.815 16.572 1.00 80.50 90 SER A O 1
ATOM 665 N N . ILE A 1 91 ? -6.772 5.569 15.229 1.00 82.44 91 ILE A N 1
ATOM 666 C CA . ILE A 1 91 ? -5.583 4.997 14.561 1.00 82.44 91 ILE A CA 1
ATOM 667 C C . ILE A 1 91 ? -4.839 6.084 13.776 1.00 82.44 91 ILE A C 1
ATOM 669 O O . ILE A 1 91 ? -3.616 6.053 13.717 1.00 82.44 91 ILE A O 1
ATOM 673 N N . SER A 1 92 ? -5.553 7.075 13.230 1.00 81.75 92 SER A N 1
ATOM 674 C CA . SER A 1 92 ? -4.937 8.197 12.509 1.00 81.75 92 SER A CA 1
ATOM 675 C C . SER A 1 92 ? -3.883 8.955 13.312 1.00 81.75 92 SER A C 1
ATOM 677 O O . SER A 1 92 ? -3.029 9.595 12.711 1.00 81.75 92 SER A O 1
ATOM 679 N N . ASP A 1 93 ? -3.953 8.887 14.640 1.00 83.81 93 ASP A N 1
ATOM 680 C CA . ASP A 1 93 ? -3.101 9.665 15.541 1.00 83.81 93 ASP A CA 1
ATOM 681 C C . ASP A 1 93 ? -1.804 8.921 15.891 1.00 83.81 93 ASP A C 1
ATOM 683 O O . ASP A 1 93 ? -0.880 9.511 16.438 1.00 83.81 93 ASP A O 1
ATOM 687 N N . ILE A 1 94 ? -1.741 7.623 15.579 1.00 87.31 94 ILE A N 1
ATOM 688 C CA . ILE A 1 94 ? -0.625 6.719 15.899 1.00 87.31 94 ILE A CA 1
ATOM 689 C C . ILE A 1 94 ? -0.040 6.055 14.644 1.00 87.31 94 ILE A C 1
ATOM 691 O O . ILE A 1 94 ? 0.739 5.112 14.741 1.00 87.31 94 ILE A O 1
ATOM 695 N N . ILE A 1 95 ? -0.442 6.510 13.453 1.00 90.00 95 ILE A N 1
ATOM 696 C CA . ILE A 1 95 ? 0.191 6.123 12.191 1.00 90.00 95 ILE A CA 1
ATOM 697 C C . ILE A 1 95 ?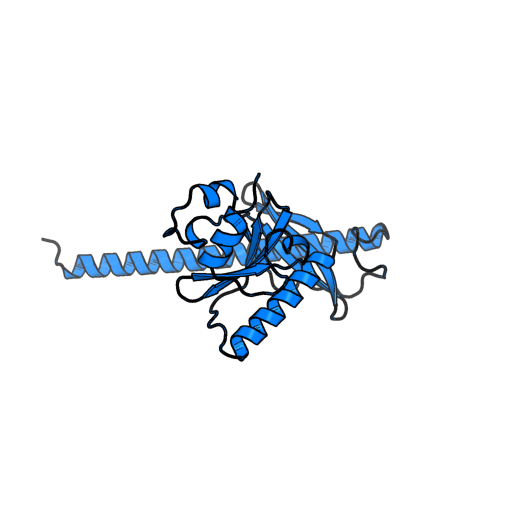 1.222 7.163 11.792 1.00 90.00 95 ILE A C 1
ATOM 699 O O . ILE A 1 95 ? 0.964 8.365 11.816 1.00 90.00 95 ILE A O 1
ATOM 703 N N . HIS A 1 96 ? 2.364 6.678 11.331 1.00 91.00 96 HIS A N 1
ATOM 704 C CA . HIS A 1 96 ? 3.486 7.521 10.948 1.00 91.00 96 HIS A CA 1
ATOM 705 C C . HIS A 1 96 ? 3.785 7.400 9.467 1.00 91.00 96 HIS A C 1
ATOM 707 O O . HIS A 1 96 ? 3.551 6.365 8.838 1.00 91.00 96 HIS A O 1
ATOM 713 N N . ASP A 1 97 ? 4.331 8.471 8.904 1.00 89.62 97 ASP A N 1
ATOM 714 C CA . ASP A 1 97 ? 4.876 8.443 7.555 1.00 89.62 97 ASP A CA 1
ATOM 715 C C . ASP A 1 97 ? 6.104 7.526 7.522 1.00 89.62 97 ASP A C 1
ATOM 717 O O . ASP A 1 97 ? 7.073 7.751 8.244 1.00 89.62 97 ASP A O 1
ATOM 721 N N . TYR A 1 98 ? 6.080 6.490 6.680 1.00 90.50 98 TYR A N 1
ATOM 722 C CA . TYR A 1 98 ? 7.232 5.602 6.523 1.00 90.50 98 TYR A CA 1
ATOM 723 C C . TYR A 1 98 ? 8.284 6.173 5.557 1.00 90.50 98 TYR A C 1
ATOM 725 O O . TYR A 1 98 ? 9.301 5.532 5.295 1.00 90.50 98 TYR A O 1
ATOM 733 N N . HIS A 1 99 ? 8.041 7.368 5.003 1.00 92.00 99 HIS A N 1
ATOM 734 C CA . HIS A 1 99 ? 8.883 8.035 4.010 1.00 92.00 99 HIS A CA 1
ATOM 735 C C . HIS A 1 99 ? 9.189 7.146 2.802 1.00 92.00 99 HIS A C 1
ATOM 737 O O . HIS A 1 99 ? 10.281 7.184 2.226 1.00 92.00 99 HIS A O 1
ATOM 743 N N . VAL A 1 100 ? 8.200 6.337 2.423 1.00 92.62 100 VAL A N 1
ATOM 744 C CA . VAL A 1 100 ? 8.236 5.454 1.264 1.00 92.62 100 VAL A CA 1
ATOM 745 C C . VAL A 1 100 ? 7.006 5.725 0.410 1.00 92.62 100 VAL A C 1
ATOM 747 O O . VAL A 1 100 ? 5.880 5.759 0.912 1.00 92.62 100 VAL A O 1
ATOM 750 N N . ILE A 1 101 ? 7.232 5.888 -0.889 1.00 92.25 101 ILE A N 1
ATOM 751 C CA . ILE A 1 101 ? 6.187 5.848 -1.906 1.00 92.25 101 ILE A CA 1
ATOM 752 C C . ILE A 1 101 ? 6.388 4.584 -2.719 1.00 92.25 101 ILE A C 1
ATOM 754 O O . ILE A 1 101 ? 7.492 4.264 -3.155 1.00 92.25 101 ILE A O 1
ATOM 758 N N . TRP A 1 102 ? 5.307 3.849 -2.888 1.00 92.25 102 TRP A N 1
ATOM 759 C CA . TRP A 1 102 ? 5.282 2.590 -3.600 1.00 92.25 102 TRP A CA 1
ATOM 760 C C . TRP A 1 102 ? 4.489 2.748 -4.898 1.00 92.25 102 TRP A C 1
ATOM 762 O O . TRP A 1 102 ? 3.441 3.395 -4.912 1.00 92.25 102 TRP A O 1
ATOM 772 N N . PHE A 1 103 ? 4.976 2.147 -5.979 1.00 91.88 103 PHE A N 1
ATOM 773 C CA . PHE A 1 103 ? 4.368 2.197 -7.304 1.00 91.88 103 PHE A CA 1
ATOM 774 C C . PHE A 1 103 ? 4.146 0.776 -7.837 1.00 91.88 103 PHE A C 1
ATOM 776 O O . PHE A 1 103 ? 5.102 -0.006 -7.897 1.00 91.88 103 PHE A O 1
ATOM 783 N N . PRO A 1 104 ? 2.929 0.425 -8.288 1.00 91.88 104 PRO A N 1
ATOM 784 C CA . PRO A 1 104 ? 2.751 -0.745 -9.130 1.00 91.88 104 PRO A CA 1
ATOM 785 C C . PRO A 1 104 ? 3.355 -0.455 -10.503 1.00 91.88 104 PRO A C 1
ATOM 787 O O . PRO A 1 104 ? 3.152 0.626 -11.053 1.00 91.88 104 PRO A O 1
ATOM 790 N N . VAL A 1 105 ? 4.063 -1.422 -11.073 1.00 91.56 105 VAL A N 1
ATOM 791 C CA . VAL A 1 105 ? 4.668 -1.300 -12.403 1.00 91.56 105 VAL A CA 1
ATOM 792 C C . VAL A 1 105 ? 3.901 -2.197 -13.356 1.00 91.56 105 VAL A C 1
ATOM 794 O O . VAL A 1 105 ? 3.842 -3.416 -13.169 1.00 91.56 105 VAL A O 1
ATOM 797 N N . TRP A 1 106 ? 3.294 -1.580 -14.361 1.00 91.19 106 TRP A N 1
ATOM 798 C CA . TRP A 1 106 ? 2.448 -2.240 -15.342 1.00 91.19 106 TRP A CA 1
ATOM 799 C C . TRP A 1 106 ? 3.226 -2.564 -16.604 1.00 91.19 106 TRP A C 1
ATOM 801 O O . TRP A 1 106 ? 4.105 -1.805 -16.998 1.00 91.19 106 TRP A O 1
ATOM 811 N N . GLN A 1 107 ? 2.867 -3.667 -17.247 1.00 87.44 107 GLN A N 1
ATOM 812 C CA . GLN A 1 107 ? 3.324 -4.055 -18.573 1.00 87.44 107 GLN A CA 1
ATOM 813 C C . GLN A 1 107 ? 2.159 -4.736 -19.284 1.00 87.44 107 GLN A C 1
ATOM 815 O O . GLN A 1 107 ? 1.574 -5.668 -18.733 1.00 87.44 107 GLN A O 1
ATOM 820 N N . ASN A 1 108 ? 1.807 -4.279 -20.487 1.00 85.75 108 ASN A N 1
ATOM 821 C CA . ASN A 1 108 ? 0.734 -4.875 -21.297 1.00 85.75 108 ASN A CA 1
ATOM 822 C C . ASN A 1 108 ? -0.590 -5.085 -20.527 1.00 85.75 108 ASN A C 1
ATOM 824 O O . ASN A 1 108 ? -1.244 -6.114 -20.668 1.00 85.75 108 ASN A O 1
ATOM 828 N N . GLY A 1 109 ? -0.968 -4.130 -19.670 1.00 86.00 109 GLY A N 1
ATOM 829 C CA . GLY A 1 109 ? -2.207 -4.203 -18.886 1.00 86.00 109 GLY A CA 1
ATOM 830 C C . GLY A 1 109 ? -2.160 -5.122 -17.659 1.00 86.00 109 GLY A C 1
ATOM 831 O O . GLY A 1 109 ? -3.181 -5.300 -17.002 1.00 86.00 109 GLY A O 1
ATOM 832 N N . GLU A 1 110 ? -0.998 -5.663 -17.291 1.00 87.62 110 GLU A N 1
ATOM 833 C CA . GLU A 1 110 ? -0.822 -6.466 -16.080 1.00 87.62 110 GLU A CA 1
ATOM 834 C C . GLU A 1 110 ? 0.252 -5.895 -15.152 1.00 87.62 110 GLU A C 1
ATOM 836 O O . GLU A 1 110 ? 1.205 -5.253 -15.586 1.00 87.62 110 GLU A O 1
ATOM 841 N N . ILE A 1 111 ? 0.146 -6.189 -13.853 1.00 88.69 111 ILE A N 1
ATOM 842 C CA . ILE A 1 111 ? 1.224 -5.890 -12.906 1.00 88.69 111 ILE A CA 1
ATOM 843 C C . ILE A 1 111 ? 2.411 -6.811 -13.180 1.00 88.69 111 ILE A C 1
ATOM 845 O O . ILE A 1 111 ? 2.369 -8.015 -12.885 1.00 88.69 111 ILE A O 1
ATOM 849 N N . TRP A 1 112 ? 3.502 -6.195 -13.618 1.00 85.62 112 TRP A N 1
ATOM 850 C CA . TRP A 1 112 ? 4.784 -6.840 -13.843 1.00 85.62 112 TRP A CA 1
ATOM 851 C C . TRP A 1 112 ? 5.649 -6.865 -12.580 1.00 85.62 112 TRP A C 1
ATOM 853 O O . TRP A 1 112 ? 6.161 -7.922 -12.200 1.00 85.62 112 TRP A O 1
ATOM 863 N N . ALA A 1 113 ? 5.756 -5.727 -11.893 1.00 88.75 113 ALA A N 1
ATOM 864 C CA . ALA A 1 113 ? 6.604 -5.548 -10.718 1.00 88.75 113 ALA A CA 1
ATOM 865 C C . ALA A 1 113 ? 6.020 -4.504 -9.754 1.00 88.75 113 ALA A C 1
ATOM 867 O O . ALA A 1 113 ? 4.949 -3.936 -9.983 1.00 88.75 113 ALA A O 1
ATOM 868 N N . GLU A 1 114 ? 6.742 -4.249 -8.673 1.00 91.38 114 GLU A N 1
ATOM 869 C CA . GLU A 1 114 ? 6.559 -3.074 -7.835 1.00 91.38 114 GLU A CA 1
ATOM 870 C C . GLU A 1 114 ? 7.872 -2.298 -7.721 1.00 91.38 114 GLU A C 1
ATOM 872 O O . GLU A 1 114 ? 8.951 -2.871 -7.887 1.00 91.38 114 GLU A O 1
ATOM 877 N N . LEU A 1 115 ? 7.764 -0.996 -7.469 1.00 92.38 115 LEU A N 1
ATOM 878 C CA . LEU A 1 115 ? 8.881 -0.078 -7.278 1.00 92.38 115 LEU A CA 1
ATOM 879 C C . LEU A 1 115 ? 8.681 0.689 -5.968 1.00 92.38 115 LEU A C 1
ATOM 881 O O . LEU A 1 115 ? 7.660 1.348 -5.776 1.00 92.38 115 LEU A O 1
ATOM 885 N N . GLU A 1 116 ? 9.663 0.633 -5.075 1.00 93.62 116 GLU A N 1
ATOM 886 C CA . GLU A 1 116 ? 9.682 1.420 -3.841 1.00 93.62 116 GLU A CA 1
ATOM 887 C C . GLU A 1 116 ? 10.670 2.579 -3.968 1.00 93.62 116 GLU A C 1
ATOM 889 O O . GLU A 1 116 ? 11.860 2.373 -4.221 1.00 93.62 116 GLU A O 1
ATOM 894 N N . ILE A 1 117 ? 10.193 3.793 -3.709 1.00 95.25 117 ILE A N 1
ATOM 895 C CA . ILE A 1 117 ? 10.992 5.012 -3.589 1.00 95.25 117 ILE A CA 1
ATOM 896 C C . ILE A 1 117 ? 11.025 5.412 -2.120 1.00 95.25 117 ILE A C 1
ATOM 898 O O . ILE A 1 117 ? 9.992 5.474 -1.461 1.00 95.25 117 ILE A O 1
ATOM 902 N N . VAL A 1 118 ? 12.212 5.690 -1.592 1.00 95.00 118 VAL A N 1
ATOM 903 C CA . VAL A 1 118 ? 12.417 6.079 -0.193 1.00 95.00 118 VAL A CA 1
ATOM 904 C C . VAL A 1 118 ? 13.030 7.469 -0.111 1.00 95.00 118 VAL A C 1
ATOM 906 O O . VAL A 1 118 ? 13.896 7.819 -0.918 1.00 95.00 118 VAL A O 1
ATOM 909 N N . ARG A 1 119 ? 12.627 8.252 0.891 1.00 93.38 119 ARG A N 1
ATOM 910 C CA . ARG A 1 119 ? 13.301 9.507 1.229 1.00 93.38 119 ARG A CA 1
ATOM 911 C C . ARG A 1 119 ? 14.470 9.220 2.167 1.00 93.38 119 ARG A C 1
ATOM 913 O O . ARG A 1 119 ? 14.280 8.741 3.281 1.00 93.38 119 ARG A O 1
ATOM 920 N N . ARG A 1 120 ? 15.693 9.516 1.729 1.00 89.56 120 ARG A N 1
ATOM 921 C CA . ARG A 1 120 ? 16.920 9.421 2.540 1.00 89.56 120 ARG A CA 1
ATOM 922 C C . ARG A 1 120 ? 17.710 10.714 2.421 1.00 89.56 120 ARG A C 1
ATOM 924 O O . ARG A 1 120 ? 17.957 11.185 1.313 1.00 89.56 120 ARG A O 1
ATOM 931 N N . ASN A 1 121 ? 18.113 11.280 3.559 1.00 88.56 121 ASN A N 1
ATOM 932 C CA . ASN A 1 121 ? 18.846 12.551 3.630 1.00 88.56 121 ASN A CA 1
ATOM 933 C C . ASN A 1 121 ? 18.154 13.660 2.813 1.00 88.56 121 ASN A C 1
ATOM 935 O O . ASN A 1 121 ? 18.771 14.320 1.981 1.00 88.56 121 ASN A O 1
ATOM 939 N N . GLY A 1 122 ? 16.832 13.776 2.976 1.00 86.44 122 GLY A N 1
ATOM 940 C CA . GLY A 1 122 ? 15.997 14.756 2.278 1.00 86.44 122 GLY A CA 1
ATOM 941 C C . GLY A 1 122 ? 15.658 14.433 0.818 1.00 86.44 122 GLY A C 1
ATOM 942 O O . GLY A 1 122 ? 14.725 15.039 0.303 1.00 86.44 122 GLY A O 1
ATOM 943 N N . LYS A 1 123 ? 16.325 13.463 0.173 1.00 90.12 123 LYS A N 1
ATOM 944 C CA . LYS A 1 123 ? 16.167 13.151 -1.261 1.00 90.12 123 LYS A CA 1
ATOM 945 C C . LYS A 1 123 ? 15.425 11.836 -1.500 1.00 90.12 123 LYS A C 1
ATOM 947 O O . LYS A 1 123 ? 15.692 10.844 -0.820 1.00 90.12 123 LYS A O 1
ATOM 952 N N . TRP A 1 124 ? 14.550 11.813 -2.500 1.00 92.62 124 TRP A N 1
ATOM 953 C CA . TRP A 1 124 ? 13.860 10.607 -2.964 1.00 92.62 124 TRP A CA 1
ATOM 954 C C . TRP A 1 124 ? 14.746 9.783 -3.895 1.00 92.62 124 TRP A C 1
ATOM 956 O O . TRP A 1 124 ? 15.401 10.334 -4.779 1.00 92.62 124 TRP A O 1
ATOM 966 N N . ARG A 1 125 ? 14.814 8.466 -3.675 1.00 92.31 125 ARG A N 1
ATOM 967 C CA . ARG A 1 125 ? 15.604 7.533 -4.497 1.00 92.31 125 ARG A CA 1
ATOM 968 C C . ARG A 1 125 ? 14.949 6.158 -4.559 1.00 92.31 125 ARG A C 1
ATOM 970 O O . ARG A 1 125 ? 14.268 5.759 -3.613 1.00 92.31 125 ARG A O 1
ATOM 977 N N . GLY A 1 126 ? 15.229 5.415 -5.629 1.00 90.12 126 GLY A N 1
ATOM 978 C CA . GLY A 1 126 ? 14.874 4.001 -5.733 1.00 90.12 126 GLY A CA 1
ATOM 979 C C . GLY A 1 126 ? 15.469 3.181 -4.588 1.00 90.12 126 GLY A C 1
ATOM 980 O O . GLY A 1 126 ? 16.653 3.307 -4.272 1.00 90.12 126 GLY A O 1
ATOM 981 N N . ARG A 1 127 ? 14.631 2.368 -3.944 1.00 90.88 127 ARG A N 1
ATOM 982 C CA . ARG A 1 127 ? 15.014 1.436 -2.877 1.00 90.88 127 ARG A CA 1
ATOM 983 C C . ARG A 1 127 ? 15.003 -0.001 -3.370 1.00 90.88 127 ARG A C 1
ATOM 985 O O . ARG A 1 127 ? 15.966 -0.724 -3.137 1.00 90.88 127 ARG A O 1
ATOM 992 N N . SER A 1 128 ? 13.890 -0.424 -3.956 1.00 88.69 128 SER A N 1
ATOM 993 C CA . SER A 1 128 ? 13.676 -1.799 -4.391 1.00 88.69 128 SER A CA 1
ATOM 994 C C . SER A 1 128 ? 12.802 -1.827 -5.637 1.00 88.69 128 SER A C 1
ATOM 996 O O . SER A 1 128 ? 11.962 -0.950 -5.841 1.00 88.69 128 SER A O 1
ATOM 998 N N . PHE A 1 129 ? 13.037 -2.830 -6.476 1.00 87.44 129 PHE A N 1
ATOM 999 C CA . PHE A 1 129 ? 12.283 -3.090 -7.689 1.00 87.44 129 PHE A CA 1
ATOM 1000 C C . PHE A 1 129 ? 12.215 -4.596 -7.908 1.00 87.44 129 PHE A C 1
ATOM 1002 O O . PHE A 1 129 ? 13.225 -5.280 -7.744 1.00 87.44 129 PHE A O 1
ATOM 1009 N N . GLY A 1 130 ? 11.043 -5.106 -8.270 1.00 83.94 130 GLY A N 1
ATOM 1010 C CA . GLY A 1 130 ? 10.793 -6.543 -8.426 1.00 83.94 130 GLY A CA 1
ATOM 1011 C C . GLY A 1 130 ? 9.665 -7.029 -7.523 1.00 83.94 130 GLY A C 1
ATOM 1012 O O . GLY A 1 130 ? 9.247 -6.323 -6.621 1.00 83.94 130 GLY A O 1
ATOM 1013 N N . GLY A 1 131 ? 9.137 -8.225 -7.782 1.00 78.12 131 GLY A N 1
ATOM 1014 C CA . GLY A 1 131 ? 8.006 -8.778 -7.032 1.00 78.12 131 GLY A CA 1
ATOM 1015 C C . GLY A 1 131 ? 6.656 -8.109 -7.317 1.00 78.12 131 GLY A C 1
ATOM 1016 O O . GLY A 1 131 ? 6.249 -7.161 -6.668 1.00 78.12 131 GLY A O 1
ATOM 1017 N N . GLY A 1 132 ? 5.852 -8.676 -8.221 1.00 81.88 132 GLY A N 1
ATOM 1018 C CA . GLY A 1 132 ? 4.488 -8.173 -8.478 1.00 81.88 132 GLY A CA 1
ATOM 1019 C C . GLY A 1 132 ? 3.410 -8.667 -7.497 1.00 81.88 132 GLY A C 1
ATOM 1020 O O . GLY A 1 132 ? 2.231 -8.353 -7.656 1.00 81.88 132 GLY A O 1
ATOM 1021 N N . ARG A 1 133 ? 3.754 -9.517 -6.516 1.00 84.81 133 ARG A N 1
ATOM 1022 C CA . ARG A 1 133 ? 2.753 -10.197 -5.668 1.00 84.81 133 ARG A CA 1
ATOM 1023 C C . ARG A 1 133 ? 1.996 -9.220 -4.774 1.00 84.81 133 ARG A C 1
ATOM 1025 O O . ARG A 1 133 ? 0.767 -9.233 -4.785 1.00 84.81 133 ARG A O 1
ATOM 1032 N N . ARG A 1 134 ? 2.723 -8.396 -4.019 1.00 84.62 134 ARG A N 1
ATOM 1033 C CA . ARG A 1 134 ? 2.136 -7.420 -3.097 1.00 84.62 134 ARG A CA 1
ATOM 1034 C C . ARG A 1 134 ? 1.359 -6.363 -3.881 1.00 84.62 134 ARG A C 1
ATOM 1036 O O . ARG A 1 134 ? 0.219 -6.093 -3.526 1.00 84.62 134 ARG A O 1
ATOM 1043 N N . ALA A 1 135 ? 1.884 -5.904 -5.021 1.00 86.69 135 ALA A N 1
ATOM 1044 C CA . ALA A 1 135 ? 1.136 -5.064 -5.959 1.00 86.69 135 ALA A CA 1
ATOM 1045 C C . ALA A 1 135 ? -0.232 -5.632 -6.351 1.00 86.69 135 ALA A C 1
ATOM 1047 O O . ALA A 1 135 ? -1.242 -4.931 -6.297 1.00 86.69 135 ALA A O 1
ATOM 1048 N N . ARG A 1 136 ? -0.287 -6.918 -6.718 1.00 87.50 136 ARG A N 1
ATOM 1049 C CA . ARG A 1 136 ? -1.549 -7.576 -7.093 1.00 87.50 136 ARG A CA 1
ATOM 1050 C C . ARG A 1 136 ? -2.514 -7.664 -5.915 1.00 87.50 136 ARG A C 1
ATOM 1052 O O . ARG A 1 136 ? -3.710 -7.470 -6.098 1.00 87.50 136 ARG A O 1
ATOM 1059 N N . GLN A 1 137 ? -2.003 -7.935 -4.718 1.00 87.25 137 GLN A N 1
ATOM 1060 C CA . GLN A 1 137 ? -2.800 -7.964 -3.490 1.00 87.25 137 GLN A CA 1
ATOM 1061 C C . GLN A 1 137 ? -3.376 -6.582 -3.146 1.00 87.25 137 GLN A C 1
ATOM 1063 O O . GLN A 1 137 ? -4.565 -6.471 -2.856 1.00 87.25 137 GLN A O 1
ATOM 1068 N N . VAL A 1 138 ? -2.561 -5.528 -3.260 1.00 86.56 138 VAL A N 1
ATOM 1069 C CA . VAL A 1 138 ? -2.968 -4.123 -3.094 1.00 86.56 138 VAL A CA 1
ATOM 1070 C C . VAL A 1 138 ? -4.102 -3.762 -4.054 1.00 86.56 138 VAL A C 1
ATOM 1072 O O . VAL A 1 138 ? -5.124 -3.240 -3.612 1.00 86.56 138 VAL A O 1
ATOM 1075 N N . LEU A 1 139 ? -3.967 -4.070 -5.350 1.00 84.31 139 LEU A N 1
ATOM 1076 C CA . LEU A 1 139 ? -5.016 -3.755 -6.326 1.00 84.31 139 LEU A CA 1
ATOM 1077 C C . LEU A 1 139 ? -6.312 -4.526 -6.070 1.00 84.31 139 LEU A C 1
ATOM 1079 O O . LEU A 1 139 ? -7.376 -3.921 -6.074 1.00 84.31 139 LEU A O 1
ATOM 1083 N N . ARG A 1 140 ? -6.238 -5.824 -5.753 1.00 84.19 140 ARG A N 1
ATOM 1084 C CA . ARG A 1 140 ? -7.433 -6.614 -5.405 1.00 84.19 140 ARG A CA 1
ATOM 1085 C C . ARG A 1 140 ? -8.162 -6.052 -4.185 1.00 84.19 140 ARG A C 1
ATOM 1087 O O . ARG A 1 140 ? -9.389 -5.996 -4.176 1.00 84.19 140 ARG A O 1
ATOM 1094 N N . ALA A 1 141 ? -7.424 -5.636 -3.155 1.00 82.25 141 ALA A N 1
ATOM 1095 C CA . ALA A 1 141 ? -8.009 -4.999 -1.977 1.00 82.25 141 ALA A CA 1
ATOM 1096 C C . ALA A 1 141 ? -8.651 -3.644 -2.324 1.00 82.25 141 ALA A C 1
ATOM 1098 O O . ALA A 1 14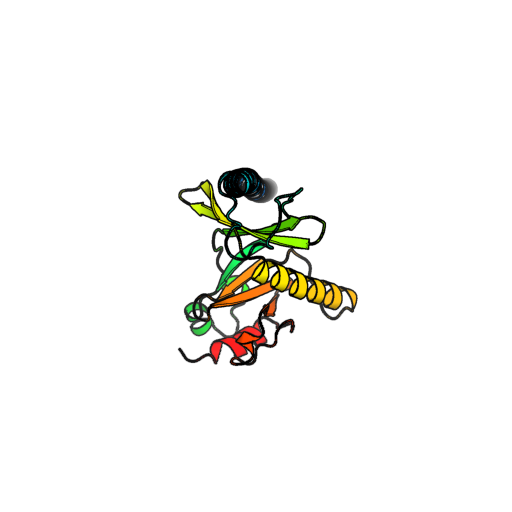1 ? -9.723 -3.323 -1.814 1.00 82.25 141 ALA A O 1
ATOM 1099 N N . ARG A 1 142 ? -8.044 -2.879 -3.238 1.00 80.12 142 ARG A N 1
ATOM 1100 C CA . ARG A 1 142 ? -8.603 -1.618 -3.739 1.00 80.12 142 ARG A CA 1
ATOM 1101 C C . ARG A 1 142 ? -9.891 -1.812 -4.539 1.00 80.12 142 ARG A C 1
ATOM 1103 O O . ARG A 1 142 ? -10.832 -1.051 -4.341 1.00 80.12 142 ARG A O 1
ATOM 1110 N N . ASP A 1 143 ? -9.972 -2.821 -5.398 1.00 80.06 143 ASP A N 1
ATOM 1111 C CA . ASP A 1 143 ? -11.202 -3.100 -6.151 1.00 80.06 143 ASP A CA 1
ATOM 1112 C C . ASP A 1 143 ? -12.359 -3.455 -5.207 1.00 80.06 143 ASP A C 1
ATOM 1114 O O . ASP A 1 143 ? -13.490 -3.006 -5.399 1.00 80.06 143 ASP A O 1
ATOM 1118 N N . LYS A 1 144 ? -12.066 -4.176 -4.114 1.00 74.06 144 LYS A N 1
ATOM 1119 C CA . LYS A 1 144 ? -13.038 -4.424 -3.038 1.00 74.06 144 LYS A CA 1
ATOM 1120 C C . LYS A 1 144 ? -13.491 -3.127 -2.358 1.00 74.06 144 LYS A C 1
ATOM 1122 O O . LYS A 1 144 ? -14.689 -2.961 -2.153 1.00 74.06 144 LYS A O 1
ATOM 1127 N N . ILE A 1 145 ? -12.578 -2.192 -2.069 1.00 72.06 145 ILE A N 1
ATOM 1128 C CA . ILE A 1 145 ? -12.924 -0.856 -1.538 1.00 72.06 145 ILE A CA 1
ATOM 1129 C C . ILE A 1 145 ? -13.853 -0.125 -2.494 1.00 72.06 145 ILE A C 1
ATOM 1131 O O . ILE A 1 145 ? -14.902 0.357 -2.082 1.00 72.06 145 ILE A O 1
ATOM 1135 N N . ALA A 1 146 ? -13.495 -0.070 -3.775 1.00 73.62 146 ALA A N 1
ATOM 1136 C CA . ALA A 1 146 ? -14.301 0.603 -4.782 1.00 73.62 146 ALA A CA 1
ATOM 1137 C C . ALA A 1 146 ? -15.719 0.014 -4.863 1.00 73.62 146 ALA A C 1
ATOM 1139 O O . ALA A 1 146 ? -16.685 0.762 -5.007 1.00 73.62 146 ALA A O 1
ATOM 1140 N N . ASN A 1 147 ? -15.862 -1.304 -4.719 1.00 74.88 147 ASN A N 1
ATOM 1141 C CA . ASN A 1 147 ? -17.164 -1.972 -4.706 1.00 74.88 147 ASN A CA 1
ATOM 1142 C C . ASN A 1 147 ? -17.956 -1.717 -3.413 1.00 74.88 147 ASN A C 1
ATOM 1144 O O . ASN A 1 147 ? -19.160 -1.475 -3.488 1.00 74.88 147 ASN A O 1
ATOM 1148 N N . ALA A 1 148 ? -17.301 -1.696 -2.248 1.00 68.75 148 ALA A N 1
ATOM 1149 C CA . ALA A 1 148 ? -17.925 -1.315 -0.974 1.00 68.75 148 ALA A CA 1
ATOM 1150 C C . ALA A 1 148 ? -18.402 0.152 -0.986 1.00 68.75 148 ALA A C 1
ATOM 1152 O O . ALA A 1 148 ? -19.449 0.483 -0.438 1.00 68.75 148 ALA A O 1
ATOM 1153 N N . ILE A 1 149 ? -17.670 1.038 -1.671 1.00 68.62 149 ILE A N 1
ATOM 1154 C CA . ILE A 1 149 ? -18.091 2.432 -1.864 1.00 68.62 149 ILE A CA 1
ATOM 1155 C C . ILE A 1 149 ? -19.316 2.508 -2.775 1.00 68.62 149 ILE A C 1
ATOM 1157 O O . ILE A 1 149 ? -20.311 3.139 -2.430 1.00 68.62 149 ILE A O 1
ATOM 1161 N N . LYS A 1 150 ? -19.269 1.838 -3.933 1.00 71.69 150 LYS A N 1
ATOM 1162 C CA . LYS A 1 150 ? -20.373 1.841 -4.908 1.00 71.69 150 LYS A CA 1
ATOM 1163 C C . LYS A 1 150 ? -21.672 1.254 -4.353 1.00 71.69 150 LYS A C 1
ATOM 1165 O O . LYS A 1 150 ? -22.742 1.707 -4.740 1.00 71.69 150 LYS A O 1
ATOM 1170 N N . SER A 1 151 ? -21.582 0.258 -3.474 1.00 71.50 151 SER A N 1
ATOM 1171 C CA . SER A 1 151 ? -22.737 -0.365 -2.812 1.00 71.50 151 SER A CA 1
ATOM 1172 C C . SER A 1 151 ? -23.303 0.464 -1.652 1.00 71.50 151 SER A C 1
ATOM 1174 O O . SER A 1 151 ? -24.344 0.108 -1.109 1.00 71.50 151 SER A O 1
ATOM 1176 N N . GLY A 1 152 ? -22.655 1.573 -1.275 1.00 65.62 152 GLY A N 1
ATOM 1177 C CA . GLY A 1 152 ? -23.067 2.404 -0.142 1.00 65.62 152 GLY A CA 1
ATOM 1178 C C . GLY A 1 152 ? -22.674 1.838 1.227 1.00 65.62 152 GLY A C 1
ATOM 1179 O O . GLY A 1 152 ? -23.013 2.431 2.249 1.00 65.62 152 GLY A O 1
ATOM 1180 N N . GLU A 1 153 ? -21.928 0.731 1.269 1.00 62.88 153 GLU A N 1
ATOM 1181 C CA . GLU A 1 153 ? -21.400 0.139 2.505 1.00 62.88 153 GLU A CA 1
ATOM 1182 C C . GLU A 1 153 ? -20.272 0.989 3.123 1.00 62.88 153 GLU A C 1
ATOM 1184 O O . GLU A 1 153 ? -19.983 0.877 4.319 1.00 62.88 153 GLU A O 1
ATOM 1189 N N . ALA A 1 154 ? -19.635 1.864 2.332 1.00 59.31 154 ALA A N 1
ATOM 1190 C CA . ALA A 1 154 ? -18.573 2.757 2.790 1.00 59.31 154 ALA A CA 1
ATOM 1191 C C . ALA A 1 154 ? -18.571 4.128 2.076 1.00 59.31 154 ALA A C 1
ATOM 1193 O O . ALA A 1 154 ? -18.529 4.216 0.859 1.00 59.31 154 ALA A O 1
ATOM 1194 N N . ASP A 1 155 ? -18.511 5.222 2.833 1.00 56.81 155 ASP A N 1
ATOM 1195 C CA . ASP A 1 155 ? -18.407 6.609 2.343 1.00 56.81 155 ASP A CA 1
ATOM 1196 C C . ASP A 1 155 ? -16.947 7.123 2.444 1.00 56.81 155 ASP A C 1
ATOM 1198 O O . ASP A 1 155 ? -16.562 7.891 3.335 1.00 56.81 155 ASP A O 1
ATOM 1202 N N . ILE A 1 156 ? -16.068 6.561 1.605 1.00 60.62 156 ILE A N 1
ATOM 1203 C CA . ILE A 1 156 ? -14.608 6.787 1.626 1.00 60.62 1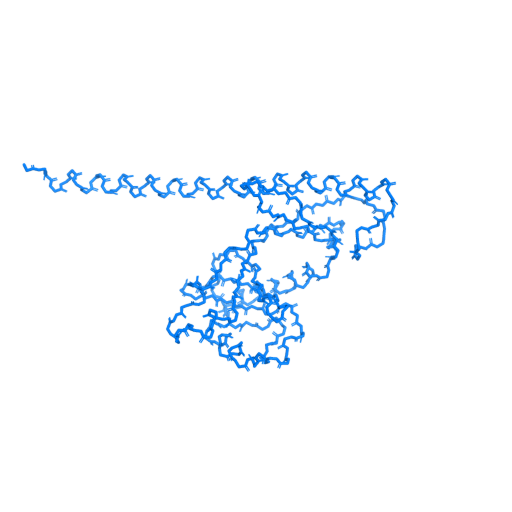56 ILE A CA 1
ATOM 1204 C C . ILE A 1 156 ? -14.242 7.941 0.682 1.00 60.62 156 ILE A C 1
ATOM 1206 O O . ILE A 1 156 ? -14.635 7.949 -0.479 1.00 60.62 156 ILE A O 1
ATOM 1210 N N . THR A 1 157 ? -13.454 8.904 1.172 1.00 53.56 157 THR A N 1
ATOM 1211 C CA . THR A 1 157 ? -13.306 10.235 0.544 1.00 53.56 157 THR A CA 1
ATOM 1212 C C . THR A 1 157 ? -11.889 10.597 0.079 1.00 53.56 157 THR A C 1
ATOM 1214 O O . THR A 1 157 ? -11.713 11.656 -0.512 1.00 53.56 157 THR A O 1
ATOM 1217 N N . ASN A 1 158 ? -10.854 9.786 0.339 1.00 53.28 158 ASN A N 1
ATOM 1218 C CA . ASN A 1 158 ? -9.460 10.184 0.069 1.00 53.28 158 ASN A CA 1
ATOM 1219 C C . ASN A 1 158 ? -8.522 8.985 -0.186 1.00 53.28 158 ASN A C 1
ATOM 1221 O O . ASN A 1 158 ? -8.909 7.859 0.127 1.00 53.28 158 ASN A O 1
ATOM 1225 N N . PRO A 1 159 ? -7.322 9.188 -0.780 1.00 58.81 159 PRO A N 1
ATOM 1226 C CA . PRO A 1 159 ? -6.577 8.132 -1.451 1.00 58.81 159 PRO A CA 1
ATOM 1227 C C . PRO A 1 159 ? -6.167 7.016 -0.497 1.00 58.81 159 PRO A C 1
ATOM 1229 O O . PRO A 1 159 ? -5.670 7.261 0.600 1.00 58.81 159 PRO A O 1
ATOM 1232 N N . ASP A 1 160 ? -6.343 5.792 -0.984 1.00 73.56 160 ASP A N 1
ATOM 1233 C CA . ASP A 1 160 ? -5.819 4.576 -0.382 1.00 73.56 160 ASP A CA 1
ATOM 1234 C C . ASP A 1 160 ? -4.316 4.732 -0.092 1.00 73.56 160 ASP A C 1
ATOM 1236 O O . ASP A 1 160 ? -3.506 4.888 -1.011 1.00 73.56 160 ASP A O 1
ATOM 1240 N N . CYS A 1 161 ? -3.940 4.683 1.182 1.00 87.31 161 CYS A N 1
ATOM 1241 C CA . CYS A 1 161 ? -2.557 4.503 1.612 1.00 87.31 161 CYS A CA 1
ATOM 1242 C C . CYS A 1 161 ? -2.300 3.017 1.862 1.00 87.31 161 CYS A C 1
ATOM 1244 O O . CYS A 1 161 ? -3.215 2.249 2.169 1.00 87.31 161 CYS A O 1
ATOM 1246 N N . ILE A 1 162 ? -1.039 2.617 1.778 1.00 90.88 162 ILE A N 1
ATOM 1247 C CA . ILE A 1 162 ? -0.609 1.308 2.255 1.00 90.88 162 ILE A CA 1
ATOM 1248 C C . ILE A 1 162 ? -0.215 1.468 3.721 1.00 90.88 162 ILE A C 1
ATOM 1250 O O . ILE A 1 162 ? 0.690 2.236 4.029 1.00 90.88 162 ILE A O 1
ATOM 1254 N N . LEU A 1 163 ? -0.860 0.737 4.625 1.00 91.75 163 LEU A N 1
ATOM 1255 C CA . LEU A 1 163 ? -0.473 0.680 6.031 1.00 91.75 163 LEU A CA 1
ATOM 1256 C C . LEU A 1 163 ? 0.350 -0.585 6.282 1.00 91.75 163 LEU A C 1
ATOM 1258 O O . LEU A 1 163 ? -0.074 -1.695 5.960 1.00 91.75 163 LEU A O 1
ATOM 1262 N N . ARG A 1 164 ? 1.528 -0.424 6.876 1.00 92.12 164 ARG A N 1
ATOM 1263 C CA . ARG A 1 164 ? 2.412 -1.511 7.296 1.00 92.12 164 ARG A CA 1
ATOM 1264 C C . ARG A 1 164 ? 2.369 -1.661 8.814 1.00 92.12 164 ARG A C 1
ATOM 1266 O O . ARG A 1 164 ? 2.473 -0.670 9.528 1.00 92.12 164 ARG A O 1
ATOM 1273 N N . VAL A 1 165 ? 2.297 -2.901 9.293 1.00 91.38 165 VAL A N 1
ATOM 1274 C CA . VAL A 1 165 ? 2.531 -3.250 10.705 1.00 91.38 165 VAL A CA 1
ATOM 1275 C C . VAL A 1 165 ? 3.762 -4.161 10.753 1.00 91.38 165 VAL A C 1
ATOM 1277 O O . VAL A 1 165 ? 3.646 -5.365 10.478 1.00 91.38 165 VAL A O 1
ATOM 1280 N N . PRO A 1 166 ? 4.963 -3.592 10.970 1.00 89.81 166 PRO A N 1
ATOM 1281 C CA . PRO A 1 166 ? 6.231 -4.302 10.821 1.00 89.81 166 PRO A CA 1
ATOM 1282 C C . PRO A 1 166 ? 6.350 -5.564 11.676 1.00 89.81 166 PRO A C 1
ATOM 1284 O O . PRO A 1 166 ? 6.825 -6.583 11.179 1.00 89.81 166 PRO A O 1
ATOM 1287 N N . GLU A 1 167 ? 5.890 -5.509 12.922 1.00 88.69 167 GLU A N 1
ATOM 1288 C CA . GLU A 1 167 ? 6.060 -6.541 13.950 1.00 88.69 167 GLU A CA 1
ATOM 1289 C C . GLU A 1 167 ? 5.368 -7.858 13.582 1.00 88.69 167 GLU A C 1
ATOM 1291 O O . GLU A 1 167 ? 5.817 -8.928 13.977 1.00 88.69 167 GLU A O 1
ATOM 1296 N N . ILE A 1 168 ? 4.307 -7.795 12.774 1.00 85.81 168 ILE A N 1
ATOM 1297 C CA . ILE A 1 168 ? 3.583 -8.976 12.274 1.00 85.81 168 ILE A CA 1
ATOM 1298 C C . ILE A 1 168 ? 3.793 -9.204 10.775 1.00 85.81 168 ILE A C 1
ATOM 1300 O O . ILE A 1 168 ? 3.142 -10.069 10.183 1.00 85.81 168 ILE A O 1
ATOM 1304 N N . GLY A 1 169 ? 4.690 -8.433 10.148 1.00 86.25 169 GLY A N 1
ATOM 1305 C CA . GLY A 1 169 ? 4.961 -8.498 8.712 1.00 86.25 169 GLY A CA 1
ATOM 1306 C C . GLY A 1 169 ? 3.714 -8.256 7.857 1.00 86.25 169 GLY A C 1
ATOM 1307 O O . GLY A 1 169 ? 3.591 -8.827 6.771 1.00 86.25 169 GLY A O 1
ATOM 1308 N N . ALA A 1 170 ? 2.769 -7.461 8.362 1.00 88.38 170 ALA A N 1
ATOM 1309 C CA . ALA A 1 170 ? 1.450 -7.294 7.774 1.00 88.38 170 ALA A CA 1
ATOM 1310 C C . ALA A 1 170 ? 1.348 -6.012 6.954 1.00 88.38 170 ALA A C 1
ATOM 1312 O O . ALA A 1 170 ? 1.972 -4.992 7.260 1.00 88.38 170 ALA A O 1
ATOM 1313 N N . TRP A 1 171 ? 0.515 -6.082 5.923 1.00 90.56 171 TRP A N 1
ATOM 1314 C CA . TRP A 1 171 ? 0.241 -4.985 5.014 1.00 90.56 171 TRP A CA 1
ATOM 1315 C C . TRP A 1 171 ? -1.267 -4.852 4.839 1.00 90.56 171 TRP A C 1
ATOM 1317 O O . TRP A 1 171 ? -1.998 -5.847 4.788 1.00 90.56 171 TRP A O 1
ATOM 1327 N N . PHE A 1 172 ? -1.716 -3.612 4.746 1.00 91.12 172 PHE A N 1
ATOM 1328 C CA . PHE A 1 172 ? -3.117 -3.253 4.659 1.00 91.12 172 PHE A CA 1
ATOM 1329 C C . PHE A 1 172 ? -3.295 -2.141 3.635 1.00 91.12 172 PHE A C 1
ATOM 1331 O O . PHE A 1 172 ? -2.383 -1.343 3.412 1.00 91.12 172 PHE A O 1
ATOM 1338 N N . ILE A 1 173 ? -4.488 -2.054 3.059 1.00 89.75 173 ILE A N 1
ATOM 1339 C CA . ILE A 1 173 ? -4.957 -0.801 2.476 1.00 89.75 173 ILE A CA 1
ATOM 1340 C C . ILE A 1 173 ? -5.715 -0.042 3.547 1.00 89.75 173 ILE A C 1
ATOM 1342 O O . ILE A 1 173 ? -6.573 -0.606 4.223 1.00 89.75 173 ILE A O 1
ATOM 1346 N N . SER A 1 174 ? -5.385 1.230 3.705 1.00 87.12 174 SER A N 1
ATOM 1347 C CA . SER A 1 174 ? -6.074 2.138 4.606 1.00 87.12 174 SER A CA 1
ATOM 1348 C C . SER A 1 174 ? -6.685 3.286 3.822 1.00 87.12 174 SER A C 1
ATOM 1350 O O . SER A 1 174 ? -5.993 3.901 3.010 1.00 87.12 174 SER A O 1
ATOM 1352 N N . ALA A 1 175 ? -7.937 3.618 4.107 1.00 80.75 175 ALA A N 1
ATOM 1353 C CA . ALA A 1 175 ? -8.617 4.743 3.488 1.00 80.75 175 ALA A CA 1
ATOM 1354 C C . ALA A 1 175 ? -9.332 5.587 4.546 1.00 80.75 175 ALA A C 1
ATOM 1356 O O . ALA A 1 175 ? -9.925 5.063 5.495 1.00 80.75 175 ALA A O 1
ATOM 1357 N N . LYS A 1 176 ? -9.268 6.913 4.397 1.00 77.44 176 LYS A N 1
ATOM 1358 C CA . LYS A 1 176 ? -9.935 7.834 5.321 1.00 77.44 176 LYS A CA 1
ATOM 1359 C C . LYS A 1 176 ? -11.432 7.884 5.012 1.00 77.44 176 LYS A C 1
ATOM 1361 O O . LYS A 1 176 ? -11.831 8.099 3.869 1.00 77.44 176 LYS A O 1
ATOM 1366 N N . HIS A 1 177 ? -12.248 7.718 6.046 1.00 74.44 177 HIS A N 1
ATOM 1367 C CA . HIS A 1 177 ? -13.704 7.736 5.976 1.00 74.44 177 HIS A CA 1
ATOM 1368 C C . HIS A 1 177 ? -14.250 8.643 7.081 1.00 74.44 177 HIS A C 1
ATOM 1370 O O . HIS A 1 177 ? -14.323 8.256 8.252 1.00 74.44 177 HIS A O 1
ATOM 1376 N N . LYS A 1 178 ? -14.669 9.861 6.724 1.00 76.12 178 LYS A N 1
ATOM 1377 C CA . LYS A 1 178 ? -15.119 10.882 7.688 1.00 76.12 178 LYS A CA 1
ATOM 1378 C C . LYS A 1 178 ? -14.038 11.136 8.759 1.00 76.12 178 LYS A C 1
ATOM 1380 O O . LYS A 1 178 ? -12.954 11.619 8.435 1.00 76.12 178 LYS A O 1
ATOM 1385 N N . ARG A 1 179 ? -14.330 10.813 10.026 1.00 70.94 179 ARG A N 1
ATOM 1386 C CA . ARG A 1 179 ? -13.425 10.944 11.186 1.00 70.94 179 ARG A CA 1
ATOM 1387 C C . ARG A 1 179 ? -12.734 9.632 11.578 1.00 70.94 179 ARG A C 1
ATOM 1389 O O . ARG A 1 179 ? -12.122 9.573 12.634 1.00 70.94 179 ARG A O 1
ATOM 1396 N N . ASP A 1 180 ? -12.858 8.594 10.760 1.00 77.31 180 ASP A N 1
ATOM 1397 C CA . ASP A 1 180 ? -12.308 7.267 11.022 1.00 77.31 180 ASP A CA 1
ATOM 1398 C C . 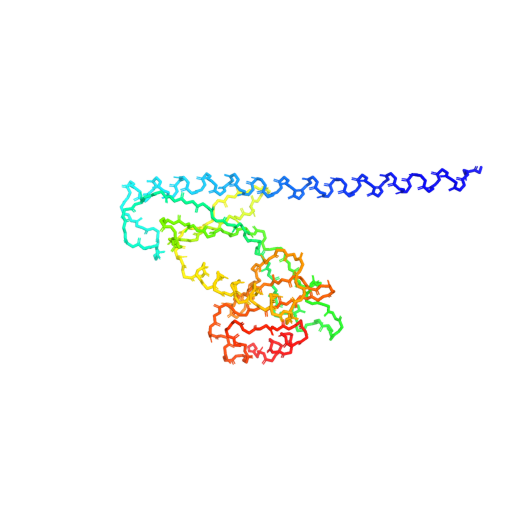ASP A 1 180 ? -11.418 6.806 9.857 1.00 77.31 180 ASP A C 1
ATOM 1400 O O . ASP A 1 180 ? -11.417 7.387 8.765 1.00 77.31 180 ASP A O 1
ATOM 1404 N N . MET A 1 181 ? -10.654 5.747 10.091 1.00 82.25 181 MET A N 1
ATOM 1405 C CA . MET A 1 181 ? -9.881 5.049 9.081 1.00 82.25 181 MET A CA 1
ATOM 1406 C C . MET A 1 181 ? -10.452 3.651 8.873 1.00 82.25 181 MET A C 1
ATOM 1408 O O . MET A 1 181 ? -10.684 2.898 9.818 1.00 82.25 181 MET A O 1
ATOM 1412 N N . LYS A 1 182 ? -10.678 3.305 7.610 1.00 85.06 182 LYS A N 1
ATOM 1413 C CA . LYS A 1 182 ? -11.004 1.945 7.200 1.00 85.06 182 LYS A CA 1
ATOM 1414 C C . LYS A 1 182 ? -9.728 1.219 6.832 1.00 85.06 182 LYS A C 1
ATOM 1416 O O . LYS A 1 182 ? -8.875 1.801 6.166 1.00 85.06 182 LYS A O 1
ATOM 1421 N N . ILE A 1 183 ? -9.601 -0.027 7.270 1.00 88.38 183 ILE A N 1
ATOM 1422 C CA . ILE A 1 183 ? -8.392 -0.830 7.102 1.00 88.38 183 ILE A CA 1
ATOM 1423 C C . ILE A 1 183 ? -8.777 -2.184 6.522 1.00 88.38 183 ILE A C 1
ATOM 1425 O O . ILE A 1 183 ? -9.708 -2.828 7.002 1.00 88.38 183 ILE A O 1
ATOM 1429 N N . ILE A 1 184 ? -8.053 -2.611 5.493 1.00 88.88 184 ILE A N 1
ATOM 1430 C CA . ILE A 1 184 ? -8.295 -3.861 4.780 1.00 88.88 184 ILE A CA 1
ATOM 1431 C C . ILE A 1 184 ? -7.017 -4.691 4.722 1.00 88.88 184 ILE A C 1
ATOM 1433 O O . ILE A 1 184 ? -6.037 -4.244 4.120 1.00 88.88 184 ILE A O 1
ATOM 1437 N N . PRO A 1 185 ? -7.012 -5.911 5.281 1.00 89.94 185 PRO A N 1
ATOM 1438 C CA . PRO A 1 185 ? -5.904 -6.849 5.138 1.00 89.94 185 PRO A CA 1
ATOM 1439 C C . PRO A 1 185 ? -5.702 -7.244 3.672 1.00 89.94 185 PRO A C 1
ATOM 1441 O O . PRO A 1 185 ? -6.653 -7.659 3.011 1.00 89.94 185 PRO A O 1
ATOM 1444 N N . ILE A 1 186 ? -4.468 -7.161 3.160 1.00 88.31 186 ILE A N 1
ATOM 1445 C CA . ILE A 1 186 ? -4.159 -7.559 1.767 1.00 88.31 186 ILE A CA 1
ATOM 1446 C C . ILE A 1 186 ? -3.645 -9.003 1.648 1.00 88.31 186 ILE A C 1
ATOM 1448 O O . ILE A 1 186 ? -3.230 -9.436 0.576 1.00 88.31 186 ILE A O 1
ATOM 1452 N N . THR A 1 187 ? -3.596 -9.748 2.754 1.00 83.12 187 THR A N 1
ATOM 1453 C CA . THR A 1 187 ? -3.049 -11.109 2.787 1.00 83.12 187 THR A CA 1
ATOM 1454 C C . THR A 1 187 ? -3.793 -11.992 3.782 1.00 83.12 187 THR A C 1
ATOM 1456 O O . THR A 1 187 ? -3.965 -11.611 4.939 1.00 83.12 187 THR A O 1
ATOM 1459 N N . SER A 1 188 ? -4.159 -13.199 3.354 1.00 76.12 188 SER A N 1
ATOM 1460 C CA . SER A 1 188 ? -4.827 -14.232 4.164 1.00 76.12 188 SER A CA 1
ATOM 1461 C C . SER A 1 188 ? -4.005 -14.756 5.340 1.00 76.12 188 SER A C 1
ATOM 1463 O O . SER A 1 188 ? -4.529 -15.360 6.267 1.00 76.12 188 SER A O 1
ATOM 1465 N N . ARG A 1 189 ? -2.695 -14.480 5.383 1.00 80.38 189 ARG A N 1
ATOM 1466 C CA . ARG A 1 189 ? -1.842 -14.855 6.531 1.00 80.38 189 ARG A CA 1
ATOM 1467 C C . ARG A 1 189 ? -2.259 -14.193 7.852 1.00 80.38 189 ARG A C 1
ATOM 1469 O O . ARG A 1 189 ? -1.694 -14.527 8.891 1.00 80.38 189 ARG A O 1
ATOM 1476 N N . LEU A 1 190 ? -3.189 -13.244 7.808 1.00 83.06 190 LEU A N 1
ATOM 1477 C CA . LEU A 1 190 ? -3.688 -12.503 8.959 1.00 83.06 190 LEU A CA 1
ATOM 1478 C C . LEU A 1 190 ? -4.930 -13.151 9.591 1.00 83.06 190 LEU A C 1
ATOM 1480 O O . LEU A 1 190 ? -5.300 -12.763 10.699 1.00 83.06 190 LEU A O 1
ATOM 1484 N N . ASP A 1 191 ? -5.479 -14.214 8.990 1.00 83.19 191 ASP A N 1
ATOM 1485 C CA . ASP A 1 191 ? -6.607 -14.983 9.540 1.00 83.19 191 ASP A CA 1
ATOM 1486 C C . ASP A 1 191 ? -6.283 -15.555 10.929 1.00 83.19 191 ASP A C 1
ATOM 1488 O O . ASP A 1 191 ? -7.137 -15.589 11.813 1.00 83.19 191 ASP A O 1
ATOM 1492 N N . ARG A 1 192 ? -5.009 -15.900 11.176 1.00 81.75 192 ARG A N 1
ATOM 1493 C CA . ARG A 1 192 ? -4.498 -16.327 12.496 1.00 81.75 192 ARG A CA 1
ATOM 1494 C C . ARG A 1 192 ? -4.659 -15.272 13.601 1.00 81.75 192 ARG A C 1
ATOM 1496 O O . ARG A 1 192 ? -4.526 -15.593 14.774 1.00 81.75 192 ARG A O 1
ATOM 1503 N N . PHE A 1 193 ? -4.921 -14.024 13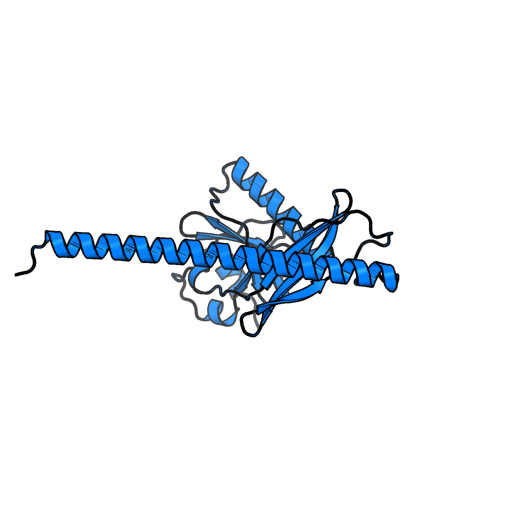.222 1.00 81.50 193 PHE A N 1
ATOM 1504 C CA . PHE A 1 193 ? -5.202 -12.893 14.107 1.00 81.50 193 PHE A CA 1
ATOM 1505 C C . PHE A 1 193 ? -6.670 -12.433 14.005 1.00 81.50 193 PHE A C 1
ATOM 1507 O O . PHE A 1 193 ? -7.028 -11.355 14.477 1.00 81.50 193 PHE A O 1
ATOM 1514 N N . GLY A 1 194 ? -7.533 -13.223 13.355 1.00 85.56 194 GLY A N 1
ATOM 1515 C CA . GLY A 1 194 ? -8.937 -12.885 13.108 1.00 85.56 194 GLY A CA 1
ATOM 1516 C C . GLY A 1 194 ? -9.139 -11.740 12.109 1.00 85.56 194 GLY A C 1
ATOM 1517 O O . GLY A 1 194 ? -10.168 -11.058 12.173 1.00 85.56 194 GLY A O 1
ATOM 1518 N N . LEU A 1 195 ? -8.152 -11.504 11.236 1.00 88.81 195 LEU A N 1
ATOM 1519 C CA . LEU A 1 195 ? -8.162 -10.480 10.193 1.00 88.81 195 LEU A CA 1
ATOM 1520 C C . LEU A 1 195 ? -8.253 -11.129 8.807 1.00 88.81 195 LEU A C 1
ATOM 1522 O O . LEU A 1 195 ? -7.248 -11.578 8.265 1.00 88.81 195 LEU A O 1
ATOM 1526 N N . GLU A 1 196 ? -9.454 -11.129 8.241 1.00 88.50 196 GLU A N 1
ATOM 1527 C CA . GLU A 1 196 ? -9.774 -11.766 6.963 1.00 88.50 196 GLU A CA 1
ATOM 1528 C C . GLU A 1 196 ? -9.315 -10.912 5.771 1.00 88.50 196 GLU A C 1
ATOM 1530 O O . GLU A 1 196 ? -9.534 -9.695 5.724 1.00 88.50 196 GLU A O 1
ATOM 1535 N N . GLU A 1 197 ? -8.708 -11.551 4.767 1.00 86.44 197 GLU A N 1
ATOM 1536 C CA . GLU A 1 197 ? -8.253 -10.870 3.549 1.00 86.44 197 GLU A CA 1
ATOM 1537 C C . GLU A 1 197 ? -9.400 -10.155 2.818 1.00 86.44 197 GLU A C 1
ATOM 1539 O O . GLU A 1 197 ? -10.375 -10.750 2.350 1.00 86.44 197 GLU A O 1
ATOM 1544 N N . GLY A 1 198 ? -9.241 -8.848 2.617 1.00 80.12 198 GLY A N 1
ATOM 1545 C CA . GLY A 1 198 ? -10.210 -8.034 1.897 1.00 80.12 198 GLY A CA 1
ATOM 1546 C C . GLY A 1 198 ? -11.438 -7.619 2.707 1.00 80.12 198 GLY A C 1
ATOM 1547 O O . GLY A 1 198 ? -12.285 -6.929 2.146 1.00 80.12 198 GLY A O 1
ATOM 1548 N N . LYS A 1 199 ? -11.549 -8.005 3.984 1.00 85.75 199 LYS A N 1
ATOM 1549 C CA . LYS A 1 199 ? -12.617 -7.529 4.869 1.00 85.75 199 LYS A CA 1
ATOM 1550 C C . LYS A 1 199 ? -12.336 -6.103 5.335 1.00 85.75 199 LYS A C 1
ATOM 1552 O O . LYS A 1 199 ? -11.195 -5.746 5.628 1.00 85.75 199 LYS A O 1
ATOM 1557 N N . LEU A 1 200 ? -13.389 -5.291 5.385 1.00 86.19 200 LEU A N 1
ATOM 1558 C CA . LEU A 1 200 ? -13.331 -3.910 5.847 1.00 86.19 200 LEU A CA 1
ATOM 1559 C C . LEU A 1 200 ? -13.416 -3.866 7.372 1.00 86.19 200 LEU A C 1
ATOM 1561 O O . LEU A 1 200 ? -14.434 -4.250 7.940 1.00 86.19 200 LEU A O 1
ATOM 1565 N N . TYR A 1 201 ? -12.373 -3.356 8.020 1.00 87.44 201 TYR A N 1
ATOM 1566 C CA . TYR A 1 201 ? -12.358 -3.103 9.458 1.00 87.44 201 TYR A CA 1
ATOM 1567 C C . TYR A 1 201 ? -12.399 -1.603 9.723 1.00 87.44 201 TYR A C 1
ATOM 1569 O O . TYR A 1 201 ? -11.712 -0.820 9.059 1.00 87.44 201 TYR A O 1
ATOM 1577 N N . ASN A 1 202 ? -13.194 -1.184 10.705 1.00 86.75 202 ASN A N 1
ATOM 1578 C CA . ASN A 1 202 ? -13.061 0.157 11.277 1.00 86.75 202 ASN A CA 1
ATOM 1579 C C . ASN A 1 202 ? -11.889 0.217 12.275 1.00 86.75 202 ASN A C 1
ATOM 1581 O O . ASN A 1 202 ? -11.357 -0.821 12.682 1.00 86.75 202 ASN A O 1
ATOM 1585 N N . SER A 1 203 ? -11.493 1.420 12.706 1.00 85.94 203 SER A N 1
ATOM 1586 C CA . SER A 1 203 ? -10.343 1.565 13.609 1.00 85.94 203 SER A CA 1
ATOM 1587 C C . SER A 1 203 ? -10.493 0.800 14.922 1.00 85.94 203 SER A C 1
ATOM 1589 O O . SER A 1 203 ? -9.519 0.251 15.432 1.00 85.94 203 SER A O 1
ATOM 1591 N N . ARG A 1 204 ? -11.702 0.745 15.489 1.00 85.56 204 ARG A N 1
ATOM 1592 C CA . ARG A 1 204 ? -11.955 0.066 16.767 1.00 85.56 204 ARG A CA 1
ATOM 1593 C C . ARG A 1 204 ? -11.839 -1.449 16.622 1.00 85.56 204 ARG A C 1
ATOM 1595 O O . ARG A 1 204 ? -11.176 -2.083 17.437 1.00 85.56 204 ARG A O 1
ATOM 1602 N N . GLU A 1 205 ? -12.458 -2.019 15.594 1.00 88.50 205 GLU A N 1
ATOM 1603 C CA . GLU A 1 205 ? -12.392 -3.454 15.299 1.00 88.50 205 GLU A CA 1
ATOM 1604 C C . GLU A 1 205 ? -10.959 -3.888 15.011 1.00 88.50 205 GLU A C 1
ATOM 1606 O O . GLU A 1 205 ? -10.485 -4.874 15.572 1.00 88.50 205 GLU A O 1
ATOM 1611 N N . PHE A 1 206 ? -10.254 -3.122 14.178 1.00 88.62 206 PHE A N 1
ATOM 1612 C CA . PHE A 1 206 ? -8.863 -3.386 13.849 1.00 88.62 206 PHE A CA 1
ATOM 1613 C C . PHE A 1 206 ? -7.969 -3.335 15.089 1.00 88.62 206 PHE A C 1
ATOM 1615 O O . PHE A 1 206 ? -7.204 -4.268 15.325 1.00 88.62 206 PHE A O 1
ATOM 1622 N N . LYS A 1 207 ? -8.113 -2.289 15.920 1.00 86.19 207 LYS A N 1
ATOM 1623 C CA . LYS A 1 207 ? -7.419 -2.166 17.211 1.00 86.19 207 LYS A CA 1
ATOM 1624 C C . LYS A 1 207 ? -7.661 -3.378 18.089 1.00 86.19 207 LYS A C 1
ATOM 1626 O O . LYS A 1 207 ? -6.704 -3.959 18.579 1.00 86.19 207 LYS A O 1
ATOM 1631 N N . HIS A 1 208 ? -8.923 -3.765 18.255 1.00 84.88 208 HIS A N 1
ATOM 1632 C CA . HIS A 1 208 ? -9.297 -4.897 19.092 1.00 84.88 208 HIS A CA 1
ATOM 1633 C C . HIS A 1 208 ? -8.701 -6.216 18.584 1.00 84.88 208 HIS A C 1
ATOM 1635 O O . HIS A 1 208 ? -8.204 -7.003 19.379 1.00 84.88 208 HIS A O 1
ATOM 1641 N N . LYS A 1 209 ? -8.698 -6.462 17.268 1.00 87.19 209 LYS A N 1
ATOM 1642 C CA . LYS A 1 209 ? -8.075 -7.666 16.697 1.00 87.19 209 LYS A CA 1
ATOM 1643 C C . LYS A 1 209 ? -6.558 -7.646 16.854 1.00 87.19 209 LYS A C 1
ATOM 1645 O O . LYS A 1 209 ? -5.983 -8.616 17.339 1.00 87.19 209 LYS A O 1
ATOM 1650 N N . ILE A 1 210 ? -5.905 -6.541 16.504 1.00 81.81 210 ILE A N 1
ATOM 1651 C CA . ILE A 1 210 ? -4.444 -6.458 16.545 1.00 81.81 210 ILE A CA 1
ATOM 1652 C C . ILE A 1 210 ? -3.893 -6.416 17.977 1.00 81.81 210 ILE A C 1
ATOM 1654 O O . ILE A 1 210 ? -2.849 -7.012 18.225 1.00 81.81 210 ILE A O 1
ATOM 1658 N N . SER A 1 211 ? -4.576 -5.793 18.940 1.00 74.88 211 SER A N 1
ATOM 1659 C CA . SER A 1 211 ? -4.102 -5.759 20.333 1.00 74.88 211 SER A CA 1
ATOM 1660 C C . SER A 1 211 ? -4.124 -7.130 21.016 1.00 74.88 211 SER A C 1
ATOM 1662 O O . SER A 1 211 ? -3.416 -7.339 21.997 1.00 74.88 211 SER A O 1
ATOM 1664 N N . THR A 1 212 ? -4.896 -8.087 20.488 1.00 74.88 212 THR A N 1
ATOM 1665 C CA . THR A 1 212 ? -4.913 -9.475 20.985 1.00 74.88 212 THR A CA 1
ATOM 1666 C C . THR A 1 212 ? -3.743 -10.321 20.482 1.00 74.88 212 THR A C 1
ATOM 1668 O O . THR A 1 212 ? -3.559 -11.451 20.942 1.00 74.88 212 THR A O 1
ATOM 1671 N N . ILE A 1 213 ? -2.927 -9.789 19.567 1.00 76.50 213 ILE A N 1
ATOM 1672 C CA . ILE A 1 213 ? -1.725 -10.459 19.076 1.00 76.50 213 ILE A CA 1
ATOM 1673 C C . ILE A 1 213 ? -0.679 -10.434 20.195 1.00 76.50 213 ILE A C 1
ATOM 1675 O O . ILE A 1 213 ? -0.033 -9.416 20.439 1.00 76.50 213 ILE A O 1
ATOM 1679 N N . LYS A 1 214 ? -0.530 -11.560 20.904 1.00 59.34 214 LYS A N 1
ATOM 1680 C CA . LYS A 1 214 ? 0.529 -11.739 21.906 1.00 59.34 214 LYS A CA 1
ATOM 1681 C C . LYS A 1 214 ? 1.898 -11.657 21.216 1.00 59.34 214 LYS A C 1
ATOM 1683 O O . LYS A 1 214 ? 2.089 -12.307 20.188 1.00 59.34 214 LYS A O 1
ATOM 1688 N N . ARG A 1 215 ? 2.789 -10.828 21.775 1.00 56.84 215 ARG A N 1
ATOM 1689 C CA . ARG A 1 215 ? 4.207 -10.742 21.388 1.00 56.84 215 ARG A CA 1
ATOM 1690 C C . ARG A 1 215 ? 4.918 -12.065 21.656 1.00 56.84 215 ARG A C 1
ATOM 1692 O O . ARG A 1 215 ? 4.591 -12.692 22.690 1.00 56.84 215 ARG A O 1
#

Sequence (215 aa):
MLSMATTIVVAIILLLLVHSSMLTAQTTIADEAMHAAEIALAYYVKLTKETGMPAEQSKKGAVGDIQLGKPYKVLTLSLEELATATITTSISDIIHDYHVIWFPVWQNGEIWAELEIVRRNGKWRGRSFGGGRRARQVLRARDKIANAIKSGEADITNPDCILRVPEIGAWFISAKHKRDMKIIPITSRLDRFGLEEGKLYNSREFKHKISTIKR

Radius of gyration: 20.51 Å; chains: 1; bounding box: 45×67×48 Å